Protein AF-A0A0Q2S574-F1 (afdb_monomer_lite)

pLDDT: mean 87.29, std 20.89, range [24.53, 98.81]

Secondary structure (DSSP, 8-state):
-HHHHHHHHHT--TTHHHHHHHHTTSSS--HHHHHHTTT-HHHHHHHHHHHHHHHHHTTHHHHHHHTHHHHHHHHHHHHHH-TTTTHHHHHHHHHH----SEEEEEEEEEEES--EEEEETTEEEEEEEEEEEETTEEEE-S-HHHHHHHHHHHHHHHHHHHHHHTTGGGGTTTHHHHHHTT--SHHHHHHHHHHHHHHHHHHHHHS-HHHHHHHHHHHHHTT-TTHHHHHHHIIIIITTTHHHHSPPTTHHHHTSSTTS--------------------

Radius of gyration: 23.08 Å; chains: 1; bounding box: 60×68×57 Å

Structure (mmCIF, N/CA/C/O backbone):
data_AF-A0A0Q2S574-F1
#
_entry.id   AF-A0A0Q2S574-F1
#
loop_
_atom_site.group_PDB
_atom_site.id
_atom_site.type_symbol
_atom_site.label_atom_id
_atom_site.label_alt_id
_atom_site.label_comp_id
_atom_site.label_asym_id
_atom_site.label_entity_id
_atom_site.label_seq_id
_atom_site.pdbx_PDB_ins_code
_atom_site.Cartn_x
_atom_site.Cartn_y
_atom_site.Cartn_z
_atom_site.occupancy
_atom_site.B_iso_or_equiv
_atom_site.auth_seq_id
_atom_site.auth_comp_id
_atom_site.auth_asym_id
_atom_site.auth_atom_id
_atom_site.pdbx_PDB_model_num
ATOM 1 N N . MET A 1 1 ? -5.980 -3.871 27.992 1.00 61.38 1 MET A N 1
ATOM 2 C CA . MET A 1 1 ? -4.560 -3.793 27.548 1.00 61.38 1 MET A CA 1
ATOM 3 C C . MET A 1 1 ? -3.924 -5.154 27.198 1.00 61.38 1 MET A C 1
ATOM 5 O O . MET A 1 1 ? -3.114 -5.202 26.278 1.00 61.38 1 MET A O 1
ATOM 9 N N . LEU A 1 2 ? -4.267 -6.261 27.880 1.00 87.06 2 LEU A N 1
ATOM 10 C CA . LEU A 1 2 ? -3.648 -7.583 27.651 1.00 87.06 2 LEU A CA 1
ATOM 11 C C . LEU A 1 2 ? -3.962 -8.198 26.268 1.00 87.06 2 LEU A C 1
ATOM 13 O O . LEU A 1 2 ? -3.056 -8.712 25.615 1.00 87.06 2 LEU A O 1
ATOM 17 N N . LEU A 1 3 ? -5.214 -8.102 25.795 1.00 92.75 3 LEU A N 1
ATOM 18 C CA . LEU A 1 3 ? -5.643 -8.678 24.509 1.00 92.75 3 LEU A CA 1
ATOM 19 C C . LEU A 1 3 ? -4.976 -8.015 23.298 1.00 92.75 3 LEU A C 1
ATOM 21 O O . LEU A 1 3 ? -4.459 -8.722 22.442 1.00 92.75 3 LEU A O 1
ATOM 25 N N . ALA A 1 4 ? -4.899 -6.681 23.259 1.00 91.50 4 ALA A N 1
ATOM 26 C CA . ALA A 1 4 ? -4.227 -5.961 22.174 1.00 91.50 4 ALA A CA 1
ATOM 27 C C . ALA A 1 4 ? -2.743 -6.355 22.057 1.00 91.50 4 ALA A C 1
ATOM 29 O O . ALA A 1 4 ? -2.265 -6.665 20.971 1.00 91.50 4 ALA A O 1
ATOM 30 N N . ARG A 1 5 ? -2.022 -6.453 23.188 1.00 93.94 5 ARG A N 1
ATOM 31 C CA . ARG A 1 5 ? -0.630 -6.941 23.197 1.00 93.94 5 ARG A CA 1
ATOM 32 C C . ARG A 1 5 ? -0.522 -8.390 22.720 1.00 93.94 5 ARG A C 1
ATOM 34 O O . ARG A 1 5 ? 0.430 -8.725 22.022 1.00 93.94 5 ARG A O 1
ATOM 41 N N . LYS A 1 6 ? -1.475 -9.248 23.093 1.00 95.19 6 LYS A N 1
ATOM 42 C CA . LYS A 1 6 ? -1.529 -10.644 22.638 1.00 95.19 6 LYS A CA 1
ATOM 43 C C . LYS A 1 6 ? -1.769 -10.732 21.127 1.00 95.19 6 LYS A C 1
ATOM 45 O O . LYS A 1 6 ? -1.075 -11.495 20.470 1.00 95.19 6 LYS A O 1
ATOM 50 N N . ALA A 1 7 ? -2.687 -9.934 20.585 1.00 94.81 7 ALA A N 1
ATOM 51 C CA . ALA A 1 7 ? -2.964 -9.861 19.152 1.00 94.81 7 ALA A CA 1
ATOM 52 C C . ALA A 1 7 ? -1.761 -9.342 18.354 1.00 94.81 7 ALA A C 1
ATOM 54 O O . ALA A 1 7 ? -1.366 -9.979 17.382 1.00 94.81 7 ALA A O 1
ATOM 55 N N . LEU A 1 8 ? -1.110 -8.271 18.822 1.00 93.75 8 LEU A N 1
ATOM 56 C CA . LEU A 1 8 ? 0.123 -7.751 18.219 1.00 93.75 8 LEU A CA 1
ATOM 57 C C . LEU A 1 8 ? 1.220 -8.821 18.161 1.00 93.75 8 LEU A C 1
ATOM 59 O O . LEU A 1 8 ? 1.800 -9.052 17.106 1.00 93.75 8 LEU A O 1
ATOM 63 N N . ARG A 1 9 ? 1.465 -9.525 19.276 1.00 94.12 9 ARG A N 1
ATOM 64 C CA . ARG A 1 9 ? 2.452 -10.620 19.336 1.00 94.12 9 ARG A CA 1
ATOM 65 C C . ARG A 1 9 ? 2.093 -11.807 18.449 1.00 94.12 9 ARG A C 1
ATOM 67 O O . ARG A 1 9 ? 2.993 -12.510 18.011 1.00 94.12 9 ARG A O 1
ATOM 74 N N . ALA A 1 10 ? 0.803 -12.047 18.226 1.00 93.75 10 ALA A N 1
ATOM 75 C CA . ALA A 1 10 ? 0.341 -13.111 17.347 1.00 93.75 10 ALA A CA 1
ATOM 76 C C . ALA A 1 10 ? 0.517 -12.769 15.861 1.00 93.75 10 ALA A C 1
ATOM 78 O O . ALA A 1 10 ? 0.501 -13.695 15.065 1.00 93.75 10 ALA A O 1
ATOM 79 N N . GLY A 1 11 ? 0.693 -11.487 15.511 1.00 92.31 11 GLY A N 1
ATOM 80 C CA . GLY A 1 11 ? 0.891 -11.015 14.138 1.00 92.31 11 GLY A CA 1
ATOM 81 C C . GLY A 1 11 ? -0.169 -10.027 13.639 1.00 92.31 11 GLY A C 1
ATOM 82 O O . GLY A 1 11 ? -0.115 -9.617 12.478 1.00 92.31 11 GLY A O 1
ATOM 83 N N . LEU A 1 12 ? -1.108 -9.584 14.486 1.00 93.81 12 LEU A N 1
ATOM 84 C CA . LEU A 1 12 ? -2.041 -8.497 14.159 1.00 93.81 12 LEU A CA 1
ATOM 85 C C . LEU A 1 12 ? -1.341 -7.128 14.257 1.00 93.81 12 LEU A C 1
ATOM 87 O O . LEU A 1 12 ? -1.604 -6.340 15.161 1.00 93.81 12 LEU A O 1
ATOM 91 N N . SER A 1 13 ? -0.404 -6.888 13.348 1.00 90.25 13 SER A N 1
ATOM 92 C CA . SER A 1 13 ? 0.453 -5.704 13.247 1.00 90.25 13 SER A CA 1
ATOM 93 C C . SER A 1 13 ? 0.445 -5.150 11.821 1.00 90.25 13 SER A C 1
ATOM 95 O O . SER A 1 13 ? -0.018 -5.835 10.906 1.00 90.25 13 SER A O 1
ATOM 97 N N . TYR A 1 14 ? 0.981 -3.940 11.636 1.00 89.44 14 TYR A N 1
ATOM 98 C CA . TYR A 1 14 ? 1.058 -3.266 10.335 1.00 89.44 14 TYR A CA 1
ATOM 99 C C . TYR A 1 14 ? -0.323 -3.176 9.656 1.00 89.44 14 TYR A C 1
ATOM 101 O O . TYR A 1 14 ? -1.316 -2.840 10.308 1.00 89.44 14 TYR A O 1
ATOM 109 N N . ASP A 1 15 ? -0.409 -3.552 8.380 1.00 90.19 15 ASP A N 1
ATOM 110 C CA . ASP A 1 15 ? -1.612 -3.547 7.546 1.00 90.19 15 ASP A CA 1
ATOM 111 C C . ASP A 1 15 ? -2.758 -4.413 8.098 1.00 90.19 15 ASP A C 1
ATOM 113 O O . ASP A 1 15 ? -3.928 -4.193 7.773 1.00 90.19 15 ASP A O 1
ATOM 117 N N . ALA A 1 16 ? -2.459 -5.377 8.973 1.00 93.69 16 ALA A N 1
ATOM 118 C CA . ALA A 1 16 ? -3.480 -6.213 9.588 1.00 93.69 16 ALA A CA 1
ATOM 119 C C . ALA A 1 16 ? -4.402 -5.430 10.538 1.00 93.69 16 ALA A C 1
ATOM 121 O O . ALA A 1 16 ? -5.549 -5.830 10.727 1.00 93.69 16 ALA A O 1
ATOM 122 N N . ILE A 1 17 ? -3.941 -4.311 11.110 1.00 93.50 17 ILE A N 1
ATOM 123 C CA . ILE A 1 17 ? -4.745 -3.463 12.004 1.00 93.50 17 ILE A CA 1
ATOM 124 C C . ILE A 1 17 ? -5.882 -2.758 11.243 1.00 93.50 17 ILE A C 1
ATOM 126 O O . ILE A 1 17 ? -7.044 -2.971 11.605 1.00 93.50 17 ILE A O 1
ATOM 130 N N . PRO A 1 18 ? -5.622 -1.956 10.187 1.00 93.81 18 PRO A N 1
ATOM 131 C CA . PRO A 1 18 ? -6.700 -1.327 9.429 1.00 93.81 18 PRO A CA 1
ATOM 132 C C . PRO A 1 18 ? -7.601 -2.358 8.734 1.00 93.81 18 PRO A C 1
ATOM 134 O O . PRO A 1 18 ? -8.818 -2.174 8.695 1.00 93.81 18 PRO A O 1
ATOM 137 N N . LYS A 1 19 ? -7.054 -3.492 8.270 1.00 94.00 19 LYS A N 1
ATOM 138 C CA . LYS A 1 19 ? -7.858 -4.594 7.710 1.00 94.00 19 LYS A CA 1
ATOM 139 C C . LYS A 1 19 ? -8.786 -5.218 8.752 1.00 94.00 19 LYS A C 1
ATOM 141 O O . LYS A 1 19 ? -9.952 -5.453 8.459 1.00 94.00 19 LYS A O 1
ATOM 146 N N . PHE A 1 20 ? -8.314 -5.423 9.979 1.00 95.38 20 PHE A N 1
ATOM 147 C CA . PHE A 1 20 ? -9.162 -5.885 11.077 1.00 95.38 20 PHE A CA 1
ATOM 148 C C . PHE A 1 20 ? -10.292 -4.900 11.383 1.00 95.38 20 PHE A C 1
ATOM 150 O O . PHE A 1 20 ? -11.435 -5.326 11.526 1.00 95.38 20 PHE A O 1
ATOM 157 N N . ALA A 1 21 ? -10.006 -3.594 11.405 1.00 94.00 21 ALA A N 1
ATOM 158 C CA . ALA A 1 21 ? -11.024 -2.566 11.622 1.00 94.00 21 ALA A CA 1
ATOM 159 C C . ALA A 1 21 ? -12.118 -2.583 10.540 1.00 94.00 21 ALA A C 1
ATOM 161 O O . ALA A 1 21 ? -13.301 -2.483 10.866 1.00 94.00 21 ALA A O 1
ATOM 162 N N . LEU A 1 22 ? -11.742 -2.771 9.268 1.00 93.12 22 LEU A N 1
ATOM 163 C CA . LEU A 1 22 ? -12.707 -2.932 8.177 1.00 93.12 22 LEU A CA 1
ATOM 164 C C . LEU A 1 22 ? -13.604 -4.157 8.374 1.00 93.12 22 LEU A C 1
ATOM 166 O O . LEU A 1 22 ? -14.745 -4.141 7.930 1.00 93.12 22 LEU A O 1
ATOM 170 N N . GLU A 1 23 ? -13.110 -5.204 9.030 1.00 93.25 23 GLU A N 1
ATOM 171 C CA . GLU A 1 23 ? -13.814 -6.478 9.169 1.00 93.25 23 GLU A CA 1
ATOM 172 C C . GLU A 1 23 ? -14.688 -6.596 10.431 1.00 93.25 23 GLU A C 1
ATOM 174 O O . GLU A 1 23 ? -15.434 -7.562 10.559 1.00 93.25 23 GLU A O 1
ATOM 179 N N . LEU A 1 24 ? -14.682 -5.597 11.324 1.00 92.62 24 LEU A N 1
ATOM 180 C CA . LEU A 1 24 ? -15.430 -5.627 12.594 1.00 92.62 24 LEU A CA 1
ATOM 181 C C . LEU A 1 24 ? -16.948 -5.829 12.441 1.00 92.62 24 LEU A C 1
ATOM 183 O O . LEU A 1 24 ? -17.581 -6.380 13.337 1.00 92.62 24 LEU A O 1
ATOM 187 N N . ASN A 1 25 ? -17.534 -5.389 11.324 1.00 83.31 25 ASN A N 1
ATOM 188 C CA . ASN A 1 25 ? -18.976 -5.493 11.063 1.00 83.31 25 ASN A CA 1
ATOM 189 C C . ASN A 1 25 ? -19.371 -6.748 10.266 1.00 83.31 25 ASN A C 1
ATOM 191 O O . ASN A 1 25 ? -20.515 -6.859 9.824 1.00 83.31 25 ASN A O 1
ATOM 195 N N . PHE A 1 26 ? -18.440 -7.671 10.033 1.00 80.94 26 PHE A N 1
ATOM 196 C CA . PHE A 1 26 ? -18.685 -8.871 9.239 1.00 80.94 26 PHE A CA 1
ATOM 197 C C . PHE A 1 26 ? -18.950 -10.093 10.118 1.00 80.94 26 PHE A C 1
ATOM 199 O O . PHE A 1 26 ? -18.563 -10.157 11.282 1.00 80.94 26 PHE A O 1
ATOM 206 N N . THR A 1 27 ? -19.611 -11.091 9.532 1.00 81.56 27 THR A N 1
ATOM 207 C CA . THR A 1 27 ? -19.907 -12.366 10.197 1.00 81.56 27 THR A CA 1
ATOM 208 C C . THR A 1 27 ? -18.689 -13.283 10.280 1.00 81.56 27 THR A C 1
ATOM 210 O O . THR A 1 27 ? -18.629 -14.133 11.165 1.00 81.56 27 THR A O 1
ATOM 213 N N . GLU A 1 28 ? -17.716 -13.118 9.376 1.00 89.88 28 GLU A N 1
ATOM 214 C CA . GLU A 1 28 ? -16.510 -13.943 9.307 1.00 89.88 28 GLU A CA 1
ATOM 215 C C . GLU A 1 28 ? -15.254 -13.126 8.991 1.00 89.88 28 GLU A C 1
ATOM 217 O O . GLU A 1 28 ? -15.272 -12.215 8.156 1.00 89.88 28 GLU A O 1
ATOM 222 N N . TRP A 1 29 ? -14.146 -13.519 9.625 1.00 94.62 29 TRP A N 1
ATOM 223 C CA . TRP A 1 29 ? -12.809 -12.999 9.345 1.00 94.62 29 TRP A CA 1
ATOM 224 C C . TRP A 1 29 ? -12.247 -13.576 8.051 1.00 94.62 29 TRP A C 1
ATOM 226 O O . TRP A 1 29 ? -12.351 -14.778 7.795 1.00 94.62 29 TRP A O 1
ATOM 236 N N . SER A 1 30 ? -11.563 -12.739 7.279 1.00 93.56 30 SER A N 1
ATOM 237 C CA . SER A 1 30 ? -10.824 -13.159 6.098 1.00 93.56 30 SER A CA 1
ATOM 238 C C . SER A 1 30 ? -9.736 -14.178 6.436 1.00 93.56 30 SER A C 1
ATOM 240 O O . SER A 1 30 ? -9.125 -14.157 7.511 1.00 93.56 30 SER A O 1
ATOM 242 N N . GLY A 1 31 ? -9.432 -15.052 5.470 1.00 93.19 31 GLY A N 1
ATOM 243 C CA . GLY A 1 31 ? -8.308 -15.987 5.570 1.00 93.19 31 GLY A CA 1
ATOM 244 C C . GLY A 1 31 ? -6.982 -15.279 5.867 1.00 93.19 31 GLY A C 1
ATOM 245 O O . GLY A 1 31 ? -6.163 -15.810 6.613 1.00 93.19 31 GLY A O 1
ATOM 246 N N . TYR A 1 32 ? -6.821 -14.046 5.372 1.00 91.88 32 TYR A N 1
ATOM 247 C CA . TYR A 1 32 ? -5.695 -13.174 5.692 1.00 91.88 32 TYR A CA 1
ATOM 248 C C . TYR A 1 32 ? -5.597 -12.905 7.203 1.00 91.88 32 TYR A C 1
ATOM 250 O O . TYR A 1 32 ? -4.593 -13.269 7.813 1.00 91.88 32 TYR A O 1
ATOM 258 N N . LEU A 1 33 ? -6.638 -12.348 7.838 1.00 95.38 33 LEU A N 1
ATOM 259 C CA . LEU A 1 33 ? -6.610 -12.048 9.278 1.00 95.38 33 LEU A CA 1
ATOM 260 C C . LEU A 1 33 ? -6.460 -13.310 10.129 1.00 95.38 33 LEU A C 1
ATOM 262 O O . LEU A 1 33 ? -5.721 -13.305 11.112 1.00 95.38 33 LEU A O 1
ATOM 266 N N . ILE A 1 34 ? -7.108 -14.408 9.731 1.00 96.31 34 ILE A N 1
ATOM 267 C CA . ILE A 1 34 ? -6.962 -15.713 10.387 1.00 96.31 34 ILE A CA 1
ATOM 268 C C . ILE A 1 34 ? -5.502 -16.179 10.323 1.00 96.31 34 ILE A C 1
ATOM 270 O O . ILE A 1 34 ? -4.949 -16.613 11.335 1.00 96.31 34 ILE A O 1
ATOM 274 N N . GLY A 1 35 ? -4.866 -16.063 9.155 1.00 94.38 35 GLY A N 1
ATOM 275 C CA . GLY A 1 35 ? -3.458 -16.394 8.951 1.00 94.38 35 GLY A CA 1
ATOM 276 C C . GLY A 1 35 ? -2.523 -15.527 9.794 1.00 94.38 35 GLY A C 1
ATOM 277 O O . GLY A 1 35 ? -1.609 -16.062 10.421 1.00 94.38 35 GLY A O 1
ATOM 278 N N . ARG A 1 36 ? -2.802 -14.219 9.900 1.00 93.62 36 ARG A N 1
ATOM 279 C CA . ARG A 1 36 ? -2.033 -13.265 10.723 1.00 93.62 36 ARG A CA 1
ATOM 280 C C . ARG A 1 36 ? -2.017 -13.596 12.208 1.00 93.62 36 ARG A C 1
ATOM 282 O O . ARG A 1 36 ? -1.123 -13.126 12.889 1.00 93.62 36 ARG A O 1
ATOM 289 N N . VAL A 1 37 ? -2.976 -14.370 12.714 1.00 95.44 37 VAL A N 1
ATOM 290 C CA . VAL A 1 37 ? -2.995 -14.843 14.110 1.00 95.44 37 VAL A CA 1
ATOM 291 C C . VAL A 1 37 ? -2.819 -16.359 14.216 1.00 95.44 37 VAL A C 1
ATOM 293 O O . VAL A 1 37 ? -3.260 -16.971 15.192 1.00 95.44 37 VAL A O 1
ATOM 296 N N . HIS A 1 38 ? -2.210 -16.985 13.204 1.00 95.19 38 HIS A N 1
ATOM 297 C CA . HIS A 1 38 ? -1.923 -18.422 13.157 1.00 95.19 38 HIS A CA 1
ATOM 298 C C . HIS A 1 38 ? -3.158 -19.306 13.418 1.00 95.19 38 HIS A C 1
ATOM 300 O O . HIS A 1 38 ? -3.103 -20.286 14.158 1.00 95.19 38 HIS A O 1
ATOM 306 N N . GLY A 1 39 ? -4.305 -18.935 12.844 1.00 96.06 39 GLY A N 1
ATOM 307 C CA . GLY A 1 39 ? -5.558 -19.682 12.976 1.00 96.06 39 GLY A CA 1
ATOM 308 C C . GLY A 1 39 ? -6.379 -19.352 14.227 1.00 96.06 39 GLY A C 1
ATOM 309 O O . GLY A 1 39 ? -7.489 -19.863 14.377 1.00 96.06 39 GLY A O 1
ATOM 310 N N . ASN A 1 40 ? -5.890 -18.486 15.120 1.00 96.00 40 ASN A N 1
ATOM 311 C CA . ASN A 1 40 ? -6.551 -18.171 16.387 1.00 96.00 40 ASN A CA 1
ATOM 312 C C . ASN A 1 40 ? -7.754 -17.219 16.225 1.00 96.00 40 ASN A C 1
ATOM 314 O O . ASN A 1 40 ? -7.743 -16.080 16.691 1.00 96.00 40 ASN A O 1
ATOM 318 N N . LYS A 1 41 ? -8.837 -17.703 15.605 1.00 96.00 41 LYS A N 1
ATOM 319 C CA . LYS A 1 41 ? -10.096 -16.951 15.431 1.00 96.00 41 LYS A CA 1
ATOM 320 C C . LYS A 1 41 ? -10.672 -16.440 16.753 1.00 96.00 41 LYS A C 1
ATOM 322 O O . LYS A 1 41 ? -11.236 -15.351 16.801 1.00 96.00 41 LYS A O 1
ATOM 327 N N . LYS A 1 42 ? -10.503 -17.211 17.834 1.00 96.31 42 LYS A N 1
ATOM 328 C CA . LYS A 1 42 ? -10.958 -16.830 19.176 1.00 96.31 42 LYS A CA 1
ATOM 329 C C . LYS A 1 42 ? -10.320 -15.513 19.627 1.00 96.31 42 LYS A C 1
ATOM 331 O O . LYS A 1 42 ? -11.029 -14.667 20.153 1.00 96.31 42 LYS A O 1
ATOM 336 N N . LEU A 1 43 ? -9.030 -15.308 19.356 1.00 96.31 43 LEU A N 1
ATOM 337 C CA . LEU A 1 43 ? -8.339 -14.058 19.678 1.00 96.31 43 LEU A CA 1
ATOM 338 C C . LEU A 1 43 ? -8.921 -12.852 18.926 1.00 96.31 43 LEU A C 1
ATOM 340 O O . LEU A 1 43 ? -9.074 -11.796 19.531 1.00 96.31 43 LEU A O 1
ATOM 344 N N . LEU A 1 44 ? -9.265 -13.007 17.643 1.00 96.56 44 LEU A N 1
ATOM 345 C CA . LEU A 1 44 ? -9.901 -11.939 16.858 1.00 96.56 44 LEU A CA 1
ATOM 346 C C . LEU A 1 44 ? -11.289 -11.594 17.413 1.00 96.56 44 LEU A C 1
ATOM 348 O O . LEU A 1 44 ? -11.590 -10.421 17.610 1.00 96.56 44 LEU A O 1
ATOM 352 N N . ASN A 1 45 ? -12.096 -12.609 17.741 1.00 96.06 45 ASN A N 1
ATOM 353 C CA . ASN A 1 45 ? -13.421 -12.420 18.340 1.00 96.06 45 ASN A CA 1
ATOM 354 C C . ASN A 1 45 ? -13.339 -11.725 19.707 1.00 96.06 45 ASN A C 1
ATOM 356 O O . ASN A 1 45 ? -14.055 -10.759 19.954 1.00 96.06 45 ASN A O 1
ATOM 360 N N . GLU A 1 46 ? -12.453 -12.195 20.590 1.00 96.19 46 GLU A N 1
ATOM 361 C CA . GLU A 1 46 ? -12.232 -11.594 21.912 1.00 96.19 46 GLU A CA 1
ATOM 362 C C . GLU A 1 46 ? -11.753 -10.144 21.801 1.00 96.19 46 GLU A C 1
ATOM 364 O O . GLU A 1 46 ? -12.208 -9.286 22.555 1.00 96.19 46 GLU A O 1
ATOM 369 N N . LEU A 1 47 ? -10.862 -9.852 20.849 1.00 96.44 47 LEU A N 1
ATOM 370 C CA . LEU A 1 47 ? -10.397 -8.492 20.605 1.00 96.44 47 LEU A CA 1
ATOM 371 C C . LEU A 1 47 ? -11.518 -7.591 20.069 1.00 96.44 47 LEU A C 1
ATOM 373 O O . LEU A 1 47 ? -11.644 -6.463 20.536 1.00 96.44 47 LEU A O 1
ATOM 377 N N . ALA A 1 48 ? -12.332 -8.075 19.128 1.00 95.88 48 ALA A N 1
ATOM 378 C CA . ALA A 1 48 ? -13.450 -7.318 18.566 1.00 95.88 48 ALA A CA 1
ATOM 379 C C . ALA A 1 48 ? -14.492 -6.967 19.639 1.00 95.88 48 ALA A C 1
ATOM 381 O O . ALA A 1 48 ? -14.910 -5.812 19.730 1.00 95.88 48 ALA A O 1
ATOM 382 N N . MET A 1 49 ? -14.849 -7.929 20.499 1.00 95.31 49 MET A N 1
ATOM 383 C CA . MET A 1 49 ? -15.726 -7.678 21.648 1.00 95.31 49 MET A CA 1
ATOM 384 C C . MET A 1 49 ? -15.103 -6.661 22.607 1.00 95.31 49 MET A C 1
ATOM 386 O O . MET A 1 49 ? -15.743 -5.673 22.934 1.00 95.31 49 MET A O 1
ATOM 390 N N . ALA A 1 50 ? -13.825 -6.820 22.964 1.00 95.69 50 ALA A N 1
ATOM 391 C CA . ALA A 1 50 ? -13.154 -5.882 23.862 1.00 95.69 50 ALA A CA 1
ATOM 392 C C . ALA A 1 50 ? -13.065 -4.450 23.298 1.00 95.69 50 ALA A C 1
ATOM 394 O O . ALA A 1 50 ? -13.112 -3.490 24.063 1.00 95.69 50 ALA A O 1
ATOM 395 N N . ILE A 1 51 ? -12.923 -4.285 21.978 1.00 94.38 51 ILE A N 1
ATOM 396 C CA . ILE A 1 51 ? -12.949 -2.967 21.321 1.00 94.38 51 ILE A CA 1
ATOM 397 C C . ILE A 1 51 ? -14.355 -2.370 21.358 1.00 94.38 51 ILE A C 1
ATOM 399 O O . ILE A 1 51 ? -14.494 -1.178 21.622 1.00 94.38 51 ILE A O 1
ATOM 403 N N . LYS A 1 52 ? -15.389 -3.187 21.125 1.00 94.38 52 LYS A N 1
ATOM 404 C CA . LYS A 1 52 ? -16.786 -2.761 21.244 1.00 94.38 52 LYS A CA 1
ATOM 405 C C . LYS A 1 52 ? -17.103 -2.303 22.669 1.00 94.38 52 LYS A C 1
ATOM 407 O O . LYS A 1 52 ? -17.615 -1.200 22.831 1.00 94.38 52 LYS A O 1
ATOM 412 N N . ASP A 1 53 ? -16.753 -3.109 23.668 1.00 95.75 53 ASP A N 1
ATOM 413 C CA . ASP A 1 53 ? -16.977 -2.797 25.083 1.00 95.75 53 ASP A CA 1
ATOM 414 C C . ASP A 1 53 ? -16.223 -1.519 25.467 1.00 95.75 53 ASP A C 1
ATOM 416 O O . ASP A 1 53 ? -16.808 -0.590 26.011 1.00 95.75 53 ASP A O 1
ATOM 420 N N . PHE A 1 54 ? -14.953 -1.393 25.061 1.00 95.62 54 PHE A N 1
ATOM 421 C CA . PHE A 1 54 ? -14.183 -0.165 25.263 1.00 95.62 54 PHE A CA 1
ATOM 422 C C . PHE A 1 54 ? -14.858 1.060 24.635 1.00 95.62 54 PHE A C 1
ATOM 424 O O . PHE A 1 54 ? -14.920 2.113 25.270 1.00 95.62 54 PHE A O 1
ATOM 431 N N . ALA A 1 55 ? -15.360 0.950 23.402 1.00 95.62 55 ALA A N 1
ATOM 432 C CA . ALA A 1 55 ? -16.025 2.060 22.726 1.00 95.62 55 ALA A CA 1
ATOM 433 C C . ALA A 1 55 ? -17.306 2.498 23.457 1.00 95.62 55 ALA A C 1
ATOM 435 O O . ALA A 1 55 ? -17.588 3.695 23.518 1.00 95.62 55 ALA A O 1
ATOM 436 N N . GLN A 1 56 ? -18.045 1.548 24.035 1.00 96.38 56 GLN A N 1
ATOM 437 C CA . GLN A 1 56 ? -19.245 1.811 24.831 1.00 96.38 56 GLN A CA 1
ATOM 438 C C . GLN A 1 56 ? -18.897 2.418 26.196 1.00 96.38 56 GLN A C 1
ATOM 440 O O . GLN A 1 56 ? -19.378 3.503 26.518 1.00 96.38 56 GLN A O 1
ATOM 445 N N . ASP A 1 57 ? -18.010 1.775 26.954 1.00 97.88 57 ASP A N 1
ATOM 446 C CA . ASP A 1 57 ? -17.640 2.171 28.318 1.00 97.88 57 ASP A CA 1
ATOM 447 C C . ASP A 1 57 ? -16.951 3.541 28.369 1.00 97.88 57 ASP A C 1
ATOM 449 O O . ASP A 1 57 ? -17.129 4.304 29.317 1.00 97.88 57 ASP A O 1
ATOM 453 N N . SER A 1 58 ? -16.160 3.870 27.344 1.00 97.38 58 SER A N 1
ATOM 454 C CA . SER A 1 58 ? -15.468 5.163 27.246 1.00 97.38 58 SER A CA 1
ATOM 455 C C . SER A 1 58 ? -16.301 6.267 26.593 1.00 97.38 58 SER A C 1
ATOM 457 O O . SER A 1 58 ? -15.836 7.404 26.514 1.00 97.38 58 SER A O 1
ATOM 459 N N . ASN A 1 59 ? -17.507 5.949 26.107 1.00 96.88 59 ASN A N 1
ATOM 460 C CA . ASN A 1 59 ? -18.296 6.823 25.244 1.00 96.88 59 ASN A CA 1
ATOM 461 C C . ASN A 1 59 ? -17.460 7.383 24.069 1.00 96.88 59 ASN A C 1
ATOM 463 O O . ASN A 1 59 ? -17.405 8.591 23.810 1.00 96.88 59 ASN A O 1
ATOM 467 N N . PHE A 1 60 ? -16.762 6.482 23.368 1.00 96.50 60 PHE A N 1
ATOM 468 C CA . PHE A 1 60 ? -15.795 6.848 22.333 1.00 96.50 60 PHE A CA 1
ATOM 469 C C . PHE A 1 60 ? -16.432 7.632 21.180 1.00 96.50 60 PHE A C 1
ATOM 471 O O . PHE A 1 60 ? -15.770 8.481 20.592 1.00 96.50 60 PHE A O 1
ATOM 478 N N . SER A 1 61 ? -17.714 7.404 20.880 1.00 96.12 61 SER A N 1
ATOM 479 C CA . SER A 1 61 ? -18.451 8.186 19.880 1.00 96.12 61 SER A CA 1
ATOM 480 C C . SER A 1 61 ? -18.478 9.674 20.227 1.00 96.12 61 SER A C 1
ATOM 482 O O . SER A 1 61 ? -18.115 10.490 19.388 1.00 96.12 61 SER A O 1
ATOM 484 N N . THR A 1 62 ? -18.791 10.038 21.475 1.00 97.81 62 THR A N 1
ATOM 485 C CA . THR A 1 62 ? -18.739 11.442 21.911 1.00 97.81 62 THR A CA 1
ATOM 486 C C . THR A 1 62 ? -17.316 11.991 21.888 1.00 97.81 62 THR A C 1
ATOM 488 O O . THR A 1 62 ? -17.114 13.136 21.490 1.00 97.81 62 THR A O 1
ATOM 491 N N . PHE A 1 63 ? -16.309 11.198 22.274 1.00 97.12 63 PHE A N 1
ATOM 492 C CA . PHE A 1 63 ? -14.912 11.609 22.100 1.00 97.12 63 PHE A CA 1
ATOM 493 C C . PHE A 1 63 ? -14.616 11.921 20.625 1.00 97.12 63 PHE A C 1
ATOM 495 O O . PHE A 1 63 ? -14.106 12.997 20.330 1.00 97.12 63 PHE A O 1
ATOM 502 N N . TYR A 1 64 ? -14.973 11.029 19.703 1.00 95.62 64 TYR A N 1
ATOM 503 C CA . TYR A 1 64 ? -14.740 11.199 18.271 1.00 95.62 64 TYR A CA 1
ATOM 504 C C . TYR A 1 64 ? -15.451 12.443 17.714 1.00 95.62 64 TYR A C 1
ATOM 506 O O . TYR A 1 64 ? -14.823 13.273 17.060 1.00 95.62 64 TYR A O 1
ATOM 514 N N . GLU A 1 65 ? -16.731 12.622 18.036 1.00 96.94 65 GLU A N 1
ATOM 515 C CA . GLU A 1 65 ? -17.534 13.778 17.616 1.00 96.94 65 GLU A CA 1
ATOM 516 C C . GLU A 1 65 ? -16.959 15.098 18.152 1.00 96.94 65 GLU A C 1
ATOM 518 O O . GLU A 1 65 ? -16.793 16.057 17.398 1.00 96.94 65 GLU A O 1
ATOM 523 N N . ASN A 1 66 ? -16.534 15.137 19.419 1.00 98.06 66 ASN A N 1
ATOM 524 C CA . ASN A 1 66 ? -15.930 16.331 20.023 1.00 98.06 66 ASN A CA 1
ATOM 525 C C . ASN A 1 66 ? -14.580 16.730 19.396 1.00 98.06 66 ASN A C 1
ATOM 527 O O . ASN A 1 66 ? -14.122 17.854 19.601 1.00 98.06 66 ASN A O 1
ATOM 531 N N . HIS A 1 67 ? -13.941 15.842 18.628 1.00 96.56 67 HIS A N 1
ATOM 532 C CA . HIS A 1 67 ? -12.683 16.111 17.924 1.00 96.56 67 HIS A CA 1
ATOM 533 C C . HIS A 1 67 ? -12.874 16.326 16.412 1.00 96.56 67 HIS A C 1
ATOM 535 O O . HIS A 1 67 ? -11.891 16.411 15.674 1.00 96.56 67 HIS A O 1
ATOM 541 N N . GLU A 1 68 ? -14.111 16.496 15.931 1.00 96.81 68 GLU A N 1
ATOM 542 C CA . GLU A 1 68 ? -14.408 16.725 14.510 1.00 96.81 68 GLU A CA 1
ATOM 543 C C . GLU A 1 68 ? -13.599 17.889 13.913 1.00 96.81 68 GLU A C 1
ATOM 545 O O . GLU A 1 68 ? -13.061 17.780 12.807 1.00 96.81 68 GLU A O 1
ATOM 550 N N . ALA A 1 69 ? -13.451 18.990 14.657 1.00 97.12 69 ALA A N 1
ATOM 551 C CA . ALA A 1 69 ? -12.670 20.147 14.224 1.00 97.12 69 ALA A CA 1
ATOM 552 C C . ALA A 1 69 ? -11.207 19.782 13.924 1.00 97.12 69 ALA A C 1
ATOM 554 O O . ALA A 1 69 ? -10.652 20.233 12.919 1.00 97.12 69 ALA A O 1
ATOM 555 N N . PHE A 1 70 ? -10.599 18.921 14.747 1.00 95.25 70 PHE A N 1
ATOM 556 C CA . PHE A 1 70 ? -9.249 18.419 14.507 1.00 95.25 70 PHE A CA 1
ATOM 557 C C . PHE A 1 70 ? -9.198 17.622 13.197 1.00 95.25 70 PHE A C 1
ATOM 559 O O . PHE A 1 70 ? -8.383 17.941 12.331 1.00 95.25 70 PHE A O 1
ATOM 566 N N . TYR A 1 71 ? -10.104 16.660 12.988 1.00 95.31 71 TYR A N 1
ATOM 567 C CA . TYR A 1 71 ? -10.126 15.847 11.763 1.00 95.31 71 TYR A CA 1
ATOM 568 C C . TYR A 1 71 ? -10.361 16.685 10.499 1.00 95.31 71 TYR A C 1
ATOM 570 O O . TYR A 1 71 ? -9.688 16.484 9.488 1.00 95.31 71 TYR A O 1
ATOM 578 N N . ARG A 1 72 ? -11.258 17.678 10.554 1.00 96.25 72 ARG A N 1
ATOM 579 C CA . ARG A 1 72 ? -11.502 18.604 9.434 1.00 96.25 72 ARG A CA 1
ATOM 580 C C . ARG A 1 72 ? -10.259 19.415 9.076 1.00 96.25 72 ARG A C 1
ATOM 582 O O . ARG A 1 72 ? -9.991 19.619 7.891 1.00 96.25 72 ARG A O 1
ATOM 589 N N . VAL A 1 73 ? -9.485 19.852 10.072 1.00 95.31 73 VAL A N 1
ATOM 590 C CA . VAL A 1 73 ? -8.200 20.526 9.837 1.00 95.31 73 VAL A CA 1
ATOM 591 C C . VAL A 1 73 ? -7.214 19.587 9.145 1.00 95.31 73 VAL A C 1
ATOM 593 O O . VAL A 1 73 ? -6.613 20.006 8.158 1.00 95.31 73 VAL A O 1
ATOM 596 N N . GLN A 1 74 ? -7.098 18.331 9.594 1.00 95.31 74 GLN A N 1
ATOM 597 C CA . GLN A 1 74 ? -6.217 17.337 8.965 1.00 95.31 74 GLN A CA 1
ATOM 598 C C . GLN A 1 74 ? -6.573 17.110 7.490 1.00 95.31 74 GLN A C 1
ATOM 600 O O . GLN A 1 74 ? -5.705 17.217 6.629 1.00 95.31 74 GLN A O 1
ATOM 605 N N . ILE A 1 75 ? -7.857 16.889 7.183 1.00 96.06 75 ILE A N 1
ATOM 606 C CA . ILE A 1 75 ? -8.336 16.698 5.803 1.00 96.06 75 ILE A CA 1
ATOM 607 C C . ILE A 1 75 ? -8.015 17.921 4.942 1.00 96.06 75 ILE A C 1
ATOM 609 O O . ILE A 1 75 ? -7.504 17.787 3.834 1.00 96.06 75 ILE A O 1
ATOM 613 N N . ARG A 1 76 ? -8.286 19.129 5.447 1.00 96.25 76 ARG A N 1
ATOM 614 C CA . ARG A 1 76 ? -8.029 20.367 4.702 1.00 96.25 76 ARG A CA 1
ATOM 615 C C . ARG A 1 76 ? -6.543 20.553 4.389 1.00 96.25 76 ARG A C 1
ATOM 617 O O . ARG A 1 76 ? -6.218 20.972 3.284 1.00 96.25 76 ARG A O 1
ATOM 624 N N . LEU A 1 77 ? -5.660 20.295 5.355 1.00 94.50 77 LEU A N 1
ATOM 625 C CA . LEU A 1 77 ? -4.213 20.426 5.158 1.00 94.50 77 LEU A CA 1
ATOM 626 C C . LEU A 1 77 ? -3.700 19.379 4.169 1.00 94.50 77 LEU A C 1
ATOM 628 O O . LEU A 1 77 ? -3.026 19.742 3.210 1.00 94.50 77 LEU A O 1
ATOM 632 N N . PHE A 1 78 ? -4.134 18.127 4.322 1.00 95.50 78 PHE A N 1
ATOM 633 C CA . PHE A 1 78 ? -3.808 17.057 3.386 1.00 95.50 78 PHE A CA 1
ATOM 634 C C . PHE A 1 78 ? -4.203 17.401 1.943 1.00 95.50 78 PHE A C 1
ATOM 636 O O . PHE A 1 78 ? -3.380 17.281 1.039 1.00 95.50 78 PHE A O 1
ATOM 643 N N . LEU A 1 79 ? -5.431 17.884 1.724 1.00 95.94 79 LEU A N 1
ATOM 644 C CA . LEU A 1 79 ? -5.909 18.273 0.391 1.00 95.94 79 LEU A CA 1
ATOM 645 C C . LEU A 1 79 ? -5.199 19.512 -0.162 1.00 95.94 79 LEU A C 1
ATOM 647 O O . LEU A 1 79 ? -5.054 19.642 -1.372 1.00 95.94 79 LEU A O 1
ATOM 651 N N . LYS A 1 80 ? -4.750 20.427 0.705 1.00 94.81 80 LYS A N 1
ATOM 652 C CA . LYS A 1 80 ? -3.941 21.578 0.287 1.00 94.81 80 LYS A CA 1
ATOM 653 C C . LYS A 1 80 ? -2.564 21.137 -0.218 1.00 94.81 80 LYS A C 1
ATOM 655 O O . LYS A 1 80 ? -2.059 21.723 -1.169 1.00 94.81 80 LYS A O 1
ATOM 660 N N . GLU A 1 81 ? -1.959 20.149 0.431 1.00 93.19 81 GLU A N 1
ATOM 661 C CA . GLU A 1 81 ? -0.652 19.597 0.054 1.00 93.19 81 GLU A CA 1
ATOM 662 C C . GLU A 1 81 ? -0.735 18.647 -1.142 1.00 93.19 81 GLU A C 1
ATOM 664 O O .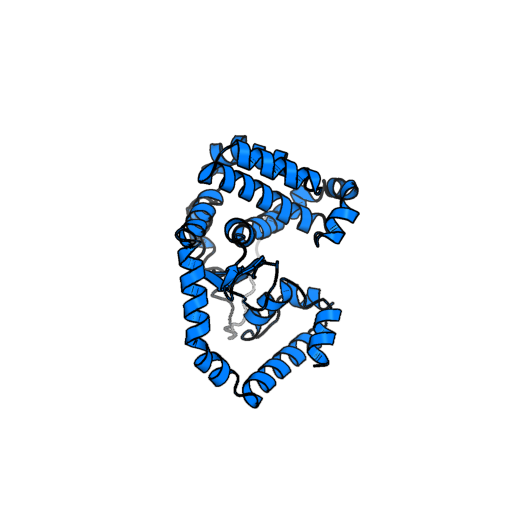 GLU A 1 81 ? 0.216 18.548 -1.911 1.00 93.19 81 GLU A O 1
ATOM 669 N N . ASN A 1 82 ? -1.878 17.981 -1.319 1.00 93.94 82 ASN A N 1
ATOM 670 C CA . ASN A 1 82 ? -2.104 16.974 -2.351 1.00 93.94 82 ASN A CA 1
ATOM 671 C C . ASN A 1 82 ? -3.355 17.326 -3.181 1.00 93.94 82 ASN A C 1
ATOM 673 O O . ASN A 1 82 ? -4.345 16.588 -3.139 1.00 93.94 82 ASN A O 1
ATOM 677 N N . PRO A 1 83 ? -3.347 18.449 -3.928 1.00 94.62 83 PRO A N 1
ATOM 678 C CA . PRO A 1 83 ? -4.528 18.929 -4.652 1.00 94.62 83 PRO A CA 1
ATOM 679 C C . PRO A 1 83 ? -5.043 17.925 -5.694 1.00 94.62 83 PRO A C 1
ATOM 681 O O . PRO A 1 83 ? -6.247 17.851 -5.933 1.00 94.62 83 PRO A O 1
ATOM 684 N N . ASP A 1 84 ? -4.148 17.106 -6.250 1.00 93.75 84 ASP A N 1
ATOM 685 C CA . ASP A 1 84 ? -4.446 16.140 -7.310 1.00 93.75 84 ASP A CA 1
ATOM 686 C C . ASP A 1 84 ? -4.618 14.699 -6.807 1.00 93.75 84 ASP A C 1
ATOM 688 O O . ASP A 1 84 ? -4.685 13.769 -7.610 1.00 93.75 84 ASP A O 1
ATOM 692 N N . VAL A 1 85 ? -4.724 14.476 -5.490 1.00 95.19 85 VAL A N 1
ATOM 693 C CA . VAL A 1 85 ? -4.812 13.118 -4.914 1.00 95.19 85 VAL A CA 1
ATOM 694 C C . VAL A 1 85 ? -5.953 12.284 -5.513 1.00 95.19 85 VAL A C 1
ATOM 696 O O . VAL A 1 85 ? -5.825 11.074 -5.696 1.00 95.19 85 VAL A O 1
ATOM 699 N N . PHE A 1 86 ? -7.062 12.926 -5.888 1.00 95.62 86 PHE A N 1
ATOM 700 C CA . PHE A 1 86 ? -8.216 12.252 -6.486 1.00 95.62 86 PHE A CA 1
ATOM 701 C C . PHE A 1 86 ? -8.023 11.865 -7.960 1.00 95.62 86 PHE A C 1
ATOM 703 O O . PHE A 1 86 ? -8.820 11.085 -8.481 1.00 95.62 86 PHE A O 1
ATOM 710 N N . ASN A 1 87 ? -6.962 12.337 -8.620 1.00 97.12 87 ASN A N 1
ATOM 711 C CA . ASN A 1 87 ? -6.608 11.920 -9.978 1.00 97.12 87 ASN A CA 1
ATOM 712 C C . ASN A 1 87 ? -5.866 10.573 -9.995 1.00 97.12 87 ASN A C 1
ATOM 714 O O . ASN A 1 87 ? -5.908 9.878 -11.009 1.00 97.12 87 ASN A O 1
ATOM 718 N N . ILE A 1 88 ? -5.235 10.177 -8.881 1.00 97.50 88 ILE A N 1
ATOM 719 C CA . ILE A 1 88 ? -4.461 8.928 -8.770 1.00 97.50 88 ILE A CA 1
ATOM 720 C C . ILE A 1 88 ? -5.320 7.696 -9.101 1.00 97.50 88 ILE A C 1
ATOM 722 O O . ILE A 1 88 ? -4.929 6.949 -9.997 1.00 97.50 88 ILE A O 1
ATOM 726 N N . PRO A 1 89 ? -6.521 7.507 -8.508 1.00 97.50 89 PRO A N 1
ATOM 727 C CA . PRO A 1 89 ? -7.424 6.434 -8.914 1.00 97.50 89 PRO A CA 1
ATOM 728 C C . PRO A 1 89 ? -7.680 6.367 -10.419 1.00 97.50 89 PRO A C 1
ATOM 730 O O . PRO A 1 89 ? -7.622 5.299 -11.017 1.00 97.50 89 PRO A O 1
ATOM 733 N N . HIS A 1 90 ? -7.932 7.513 -11.058 1.00 96.94 90 HIS A N 1
ATOM 734 C CA . HIS A 1 90 ? -8.199 7.546 -12.492 1.00 96.94 90 HIS A CA 1
ATOM 735 C C . HIS A 1 90 ? -6.969 7.144 -13.312 1.00 96.94 90 HIS A C 1
ATOM 737 O O . HIS A 1 90 ? -7.095 6.422 -14.303 1.00 96.94 90 HIS A O 1
ATOM 743 N N . PHE A 1 91 ? -5.785 7.597 -12.897 1.00 97.62 91 PHE A N 1
ATOM 744 C CA . PHE A 1 91 ? -4.524 7.211 -13.515 1.00 97.62 91 PHE A CA 1
ATOM 745 C C . PHE A 1 91 ? -4.300 5.697 -13.417 1.00 97.62 91 PHE A C 1
ATOM 747 O O . PHE A 1 91 ? -4.006 5.058 -14.425 1.00 97.62 91 PHE A O 1
ATOM 754 N N . GLU A 1 92 ? -4.506 5.110 -12.238 1.00 97.19 92 GLU A N 1
ATOM 755 C CA . GLU A 1 92 ? -4.358 3.670 -12.018 1.00 97.19 92 GLU A CA 1
ATOM 756 C C . GLU A 1 92 ? -5.381 2.851 -12.807 1.00 97.19 92 GLU A C 1
ATOM 758 O O . GLU A 1 92 ? -5.004 1.919 -13.513 1.00 97.19 92 GLU A O 1
ATOM 763 N N . GLU A 1 93 ? -6.661 3.230 -12.793 1.00 95.94 93 GLU A N 1
ATOM 764 C CA . GLU A 1 93 ? -7.691 2.580 -13.615 1.00 95.94 93 GLU A CA 1
ATOM 765 C C . GLU A 1 93 ? -7.353 2.669 -15.113 1.00 95.94 93 GLU A C 1
ATOM 767 O O . GLU A 1 93 ? -7.562 1.725 -15.883 1.00 95.94 93 GLU A O 1
ATOM 772 N N . LYS A 1 94 ? -6.787 3.797 -15.558 1.00 94.75 94 LYS A N 1
ATOM 773 C CA . LYS A 1 94 ? -6.305 3.965 -16.932 1.00 94.75 94 LYS A CA 1
ATOM 774 C C . LYS A 1 94 ? -5.036 3.162 -17.205 1.00 94.75 94 LYS A C 1
ATOM 776 O O . LYS A 1 94 ? -4.830 2.803 -18.356 1.00 94.75 94 LYS A O 1
ATOM 781 N N . PHE A 1 95 ? -4.201 2.867 -16.223 1.00 95.88 95 PHE A N 1
ATOM 782 C CA . PHE A 1 95 ? -3.052 1.995 -16.419 1.00 95.88 95 PHE A CA 1
ATOM 783 C C . PHE A 1 95 ? -3.509 0.537 -16.448 1.00 95.88 95 PHE A C 1
ATOM 785 O O . PHE A 1 95 ? -3.489 -0.081 -17.508 1.00 95.88 95 PHE A O 1
ATOM 792 N N . PHE A 1 96 ? -4.053 0.031 -15.341 1.00 94.56 96 PHE A N 1
ATOM 793 C CA . PHE A 1 96 ? -4.404 -1.378 -15.147 1.00 94.56 96 PHE A CA 1
ATOM 794 C C . PHE A 1 96 ? -5.628 -1.830 -15.954 1.00 94.56 96 PHE A C 1
ATOM 796 O O . PHE A 1 96 ? -5.736 -2.997 -16.315 1.00 94.56 96 PHE A O 1
ATOM 803 N N . GLY A 1 97 ? -6.543 -0.910 -16.280 1.00 91.94 97 GLY A N 1
ATOM 804 C CA . GLY A 1 97 ? -7.750 -1.172 -17.080 1.00 91.94 97 GLY A CA 1
ATOM 805 C C . GLY A 1 97 ? -8.855 -1.945 -16.380 1.00 91.94 97 GLY A C 1
ATOM 806 O O . GLY A 1 97 ? -9.821 -2.352 -17.024 1.00 91.94 97 GLY A O 1
ATOM 807 N N . GLU A 1 98 ? -8.750 -2.076 -15.066 1.00 89.94 98 GLU A N 1
ATOM 808 C CA . GLU A 1 98 ? -9.851 -2.439 -14.185 1.00 89.94 98 GLU A CA 1
ATOM 809 C C . GLU A 1 98 ? -10.390 -1.167 -13.506 1.00 89.94 98 GLU A C 1
ATOM 811 O O . GLU A 1 98 ? -9.722 -0.132 -13.484 1.00 89.94 98 GLU A O 1
ATOM 816 N N . LYS A 1 99 ? -11.617 -1.220 -12.980 1.00 92.75 99 LYS A N 1
ATOM 817 C CA . LYS A 1 99 ? -12.251 -0.094 -12.280 1.00 92.75 99 LYS A CA 1
ATOM 818 C C . LYS A 1 99 ? -12.769 -0.520 -10.925 1.00 92.75 99 LYS A C 1
ATOM 820 O O . LYS A 1 99 ? -13.344 -1.602 -10.804 1.00 92.75 99 LYS A O 1
ATOM 825 N N . TRP A 1 100 ? -12.680 0.390 -9.965 1.00 95.00 100 TRP A N 1
ATOM 826 C CA . TRP A 1 100 ? -13.314 0.230 -8.665 1.00 95.00 100 TRP A CA 1
ATOM 827 C C . TRP A 1 100 ? -14.531 1.145 -8.555 1.00 95.00 100 TRP A C 1
ATOM 829 O O . TRP A 1 100 ? -14.600 2.211 -9.163 1.00 95.00 100 TRP A O 1
ATOM 839 N N . LYS A 1 101 ? -15.535 0.742 -7.771 1.00 96.69 101 LYS A N 1
ATOM 840 C CA . LYS A 1 101 ? -16.734 1.576 -7.572 1.00 96.69 101 LYS A CA 1
ATOM 841 C C . LYS A 1 101 ? -16.445 2.784 -6.687 1.00 96.69 101 LYS A 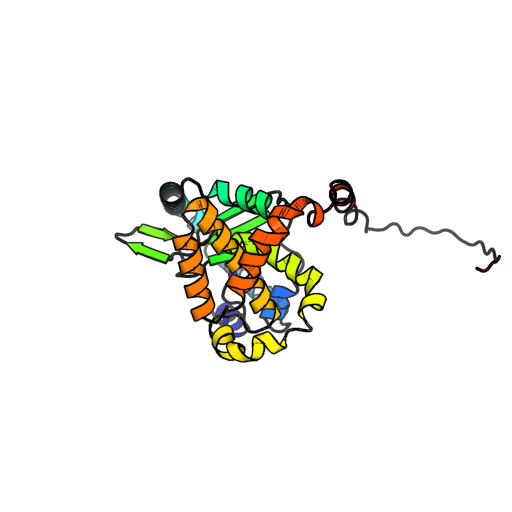C 1
ATOM 843 O O . LYS A 1 101 ? -17.124 3.805 -6.804 1.00 96.69 101 LYS A O 1
ATOM 848 N N . ARG A 1 102 ? -15.504 2.654 -5.753 1.00 97.06 102 ARG A N 1
ATOM 849 C CA . ARG A 1 102 ? -15.229 3.685 -4.755 1.00 97.06 102 ARG A CA 1
ATOM 850 C C . ARG A 1 102 ? -13.782 3.643 -4.282 1.00 97.06 102 ARG A C 1
ATOM 852 O O . ARG A 1 102 ? -13.224 2.575 -4.056 1.00 97.06 102 ARG A O 1
ATOM 859 N N . TRP A 1 103 ? -13.252 4.831 -4.026 1.00 97.81 103 TRP A N 1
ATOM 860 C CA . TRP A 1 103 ? -11.933 5.067 -3.454 1.00 97.81 103 TRP A CA 1
ATOM 861 C C . TRP A 1 103 ? -12.091 5.876 -2.166 1.00 97.81 103 TRP A C 1
ATOM 863 O O . TRP A 1 103 ? -12.884 6.821 -2.120 1.00 97.81 103 TRP A O 1
ATOM 873 N N . VAL A 1 104 ? -11.396 5.482 -1.101 1.00 97.31 104 VAL A N 1
ATOM 874 C CA . VAL A 1 104 ? -11.462 6.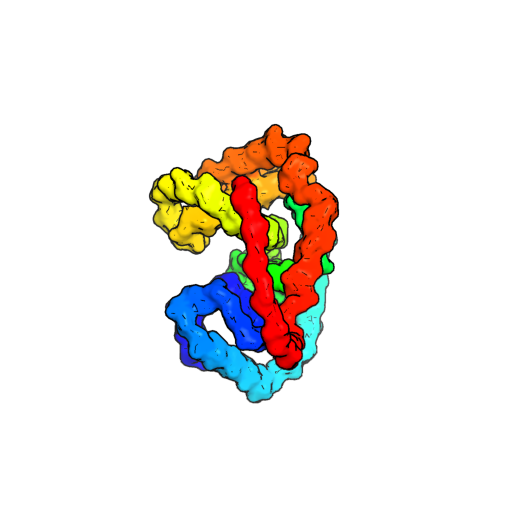134 0.212 1.00 97.31 104 VAL A CA 1
ATOM 875 C C . VAL A 1 104 ? -10.051 6.368 0.731 1.00 97.31 104 VAL A C 1
ATOM 877 O O . VAL A 1 104 ? -9.281 5.429 0.900 1.00 97.31 104 VAL A O 1
ATOM 880 N N . PHE A 1 105 ? -9.736 7.620 1.041 1.00 97.50 105 PHE A N 1
ATOM 881 C CA . PHE A 1 105 ? -8.498 7.998 1.713 1.00 97.50 105 PHE A CA 1
ATOM 882 C C . PHE A 1 105 ? -8.781 8.150 3.206 1.00 97.50 105 PHE A C 1
ATOM 884 O O . PHE A 1 105 ? -9.668 8.908 3.603 1.00 97.50 105 PHE A O 1
ATOM 891 N N . VAL A 1 106 ? -8.055 7.404 4.031 1.00 96.81 106 VAL A N 1
ATOM 892 C CA . VAL A 1 106 ? -8.193 7.377 5.487 1.00 96.81 106 VAL A CA 1
ATOM 893 C C . VAL A 1 106 ? -6.907 7.917 6.092 1.00 96.81 106 VAL A C 1
ATOM 895 O O . VAL A 1 106 ? -5.874 7.257 6.067 1.00 96.81 106 VAL A O 1
ATOM 898 N N . LEU A 1 107 ? -6.978 9.121 6.651 1.00 96.62 107 LEU A N 1
ATOM 899 C CA . LEU A 1 107 ? -5.858 9.737 7.354 1.00 96.62 107 LEU A CA 1
ATOM 900 C C . LEU A 1 107 ? -5.718 9.122 8.750 1.00 96.62 107 LEU A C 1
ATOM 902 O O . LEU A 1 107 ? -6.674 9.115 9.529 1.00 96.62 107 LEU A O 1
ATOM 906 N N . GLN A 1 108 ? -4.532 8.611 9.067 1.00 95.19 108 GLN A N 1
ATOM 907 C CA . GLN A 1 108 ? -4.222 7.935 10.323 1.00 95.19 108 GLN A CA 1
ATOM 908 C C . GLN A 1 108 ? -3.257 8.783 11.166 1.00 95.19 108 GLN A C 1
ATOM 910 O O . GLN A 1 108 ? -2.054 8.535 11.161 1.00 95.19 108 GLN A O 1
ATOM 915 N N . PRO A 1 109 ? -3.748 9.765 11.944 1.00 92.94 109 PRO A N 1
ATOM 916 C CA . PRO A 1 109 ? -2.887 10.663 12.723 1.00 92.94 109 PRO A CA 1
ATOM 917 C C . PRO A 1 109 ? -2.069 9.957 13.820 1.00 92.94 109 PRO A C 1
ATOM 919 O O . PRO A 1 109 ? -1.193 10.576 14.417 1.00 92.94 109 PRO A O 1
ATOM 922 N N . LEU A 1 110 ? -2.373 8.688 14.112 1.00 91.25 110 LEU A N 1
ATOM 923 C CA . LEU A 1 110 ? -1.671 7.856 15.094 1.00 91.25 110 LEU A CA 1
ATOM 924 C C . LEU A 1 110 ? -0.746 6.808 14.456 1.00 91.25 110 LEU A C 1
ATOM 926 O O . LEU A 1 110 ? -0.040 6.118 15.187 1.00 91.25 110 LEU A O 1
ATOM 930 N N . GLU A 1 111 ? -0.753 6.676 13.128 1.00 93.06 111 GLU A N 1
ATOM 931 C CA . GLU A 1 111 ? 0.164 5.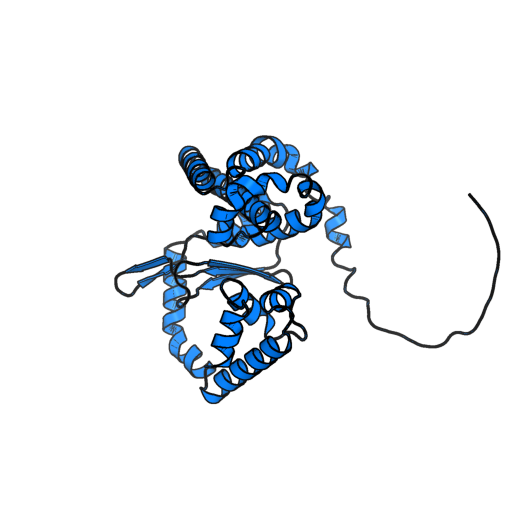795 12.403 1.00 93.06 111 GLU A CA 1
ATOM 932 C C . GLU A 1 111 ? 1.351 6.633 11.934 1.00 93.06 111 GLU A C 1
ATOM 934 O O . GLU A 1 111 ? 1.168 7.611 11.213 1.00 93.06 111 GLU A O 1
ATOM 939 N N . ALA A 1 112 ? 2.564 6.285 12.355 1.00 91.12 112 ALA A N 1
ATOM 940 C CA . ALA A 1 112 ? 3.774 7.007 11.973 1.00 91.12 112 ALA A CA 1
ATOM 941 C C . ALA A 1 112 ? 4.565 6.204 10.938 1.00 91.12 112 ALA A C 1
ATOM 943 O O . ALA A 1 112 ? 4.792 5.014 11.134 1.00 91.12 112 ALA A O 1
ATOM 944 N N . TYR A 1 113 ? 5.032 6.876 9.887 1.00 89.00 113 TYR A N 1
ATOM 945 C CA . TYR A 1 113 ? 5.923 6.379 8.827 1.00 89.00 113 TYR A CA 1
ATOM 946 C C . TYR A 1 113 ? 5.379 5.309 7.881 1.00 89.00 113 TYR A C 1
ATOM 948 O O . TYR A 1 113 ? 6.031 5.034 6.876 1.00 89.00 113 TYR A O 1
ATOM 956 N N . TYR A 1 114 ? 4.211 4.736 8.154 1.00 91.69 114 TYR A N 1
ATOM 957 C CA . TYR A 1 114 ? 3.653 3.670 7.332 1.00 91.69 114 TYR A CA 1
ATOM 958 C C . TYR A 1 114 ? 2.295 4.049 6.766 1.00 91.69 114 TYR A C 1
ATOM 960 O O . TYR A 1 114 ? 1.486 4.711 7.414 1.00 91.69 114 TYR A O 1
ATOM 968 N N . SER A 1 115 ? 2.064 3.589 5.547 1.00 95.69 115 SER A N 1
ATOM 969 C CA . SER A 1 115 ? 0.773 3.605 4.883 1.00 95.69 115 SER A CA 1
ATOM 970 C C . SER A 1 115 ? 0.455 2.186 4.440 1.00 95.69 115 SER A C 1
ATOM 972 O O . SER A 1 115 ? 1.345 1.340 4.371 1.00 95.69 115 SER A O 1
ATOM 974 N N . TYR A 1 116 ? -0.822 1.921 4.202 1.00 95.44 116 TYR A N 1
ATOM 975 C CA . TYR A 1 116 ? -1.294 0.608 3.788 1.00 95.44 116 TYR A CA 1
ATOM 976 C C . TYR A 1 116 ? -2.476 0.754 2.839 1.00 95.44 116 TYR A C 1
ATOM 978 O O . TYR A 1 116 ? -3.191 1.761 2.864 1.00 95.44 116 TYR A O 1
ATOM 986 N N . SER A 1 117 ? -2.794 -0.311 2.113 1.00 95.31 117 SER A N 1
ATOM 987 C CA . SER A 1 117 ? -4.081 -0.437 1.441 1.00 95.31 117 SER A CA 1
ATOM 988 C C . SER A 1 117 ? -4.878 -1.668 1.841 1.00 95.31 117 SER A C 1
ATOM 990 O O . SER A 1 117 ? -4.384 -2.681 2.351 1.00 95.31 117 SER A O 1
ATOM 992 N N . ALA A 1 118 ? -6.179 -1.565 1.599 1.00 94.31 118 ALA A N 1
ATOM 993 C CA . ALA A 1 118 ? -7.085 -2.697 1.583 1.00 94.31 118 ALA A CA 1
ATOM 994 C C . ALA A 1 118 ? -8.177 -2.459 0.545 1.00 94.31 118 ALA A C 1
ATOM 996 O O . ALA A 1 118 ? -8.516 -1.321 0.229 1.00 94.31 118 ALA A O 1
ATOM 997 N N . TRP A 1 119 ? -8.782 -3.531 0.053 1.00 93.56 119 TRP A N 1
ATOM 998 C CA . TRP A 1 119 ? -9.933 -3.446 -0.835 1.00 93.56 119 TRP A CA 1
ATOM 999 C C . TRP A 1 119 ? -10.966 -4.495 -0.447 1.00 93.56 119 TRP A C 1
ATOM 1001 O O . TRP A 1 119 ? -10.637 -5.639 -0.125 1.00 93.56 119 TRP A O 1
ATOM 1011 N N . ARG A 1 120 ? -12.237 -4.096 -0.440 1.00 89.12 120 ARG A N 1
ATOM 1012 C CA . ARG A 1 120 ? -13.371 -4.975 -0.129 1.00 89.12 120 ARG A CA 1
ATOM 1013 C C . ARG A 1 120 ? -14.658 -4.374 -0.679 1.00 89.12 120 ARG A C 1
ATOM 1015 O O . ARG A 1 120 ? -14.797 -3.156 -0.729 1.00 89.12 120 ARG A O 1
ATOM 1022 N N . ASN A 1 121 ? -15.608 -5.215 -1.092 1.00 88.75 121 ASN A N 1
ATOM 1023 C CA . ASN A 1 121 ? -16.923 -4.789 -1.602 1.00 88.75 121 ASN A CA 1
ATOM 1024 C C . ASN A 1 121 ? -16.836 -3.693 -2.687 1.00 88.75 121 ASN A C 1
ATOM 1026 O O . ASN A 1 121 ? -17.557 -2.696 -2.647 1.00 88.75 121 ASN A O 1
ATOM 1030 N N . ASN A 1 122 ? -15.918 -3.869 -3.643 1.00 91.19 122 ASN A N 1
ATOM 1031 C CA . ASN A 1 122 ? -15.648 -2.922 -4.729 1.00 91.19 122 ASN A CA 1
ATOM 1032 C C . ASN A 1 122 ? -15.248 -1.499 -4.261 1.00 91.19 122 ASN A C 1
ATOM 1034 O O . ASN A 1 122 ? -15.479 -0.511 -4.958 1.00 91.19 122 ASN A O 1
ATOM 1038 N N . THR A 1 123 ? -14.670 -1.396 -3.062 1.00 95.88 123 THR A N 1
ATOM 1039 C CA . THR A 1 123 ? -14.110 -0.166 -2.496 1.00 95.88 123 THR A CA 1
ATOM 1040 C C . THR A 1 123 ? -12.646 -0.386 -2.149 1.00 95.88 123 THR A C 1
ATOM 1042 O O . THR A 1 123 ? -12.325 -1.370 -1.481 1.00 95.88 123 THR A O 1
ATOM 1045 N N . VAL A 1 124 ? -11.781 0.538 -2.560 1.00 97.44 124 VAL A N 1
ATOM 1046 C CA . VAL A 1 124 ? -10.365 0.569 -2.178 1.00 97.44 124 VAL A CA 1
ATOM 1047 C C . VAL A 1 124 ? -10.145 1.639 -1.117 1.00 97.44 124 VAL A C 1
ATOM 1049 O O . VAL A 1 124 ? -10.708 2.734 -1.191 1.00 97.44 124 VAL A O 1
ATOM 1052 N N . TYR A 1 125 ? -9.325 1.309 -0.129 1.00 97.44 125 TYR A N 1
ATOM 1053 C CA . TYR A 1 125 ? -8.942 2.160 0.983 1.00 97.44 125 TYR A CA 1
ATOM 1054 C C . TYR A 1 125 ? -7.432 2.387 0.938 1.00 97.44 125 TYR A C 1
ATOM 1056 O O . TYR A 1 125 ? -6.679 1.415 0.968 1.00 97.44 125 TYR A O 1
ATOM 1064 N N . ALA A 1 126 ? -7.008 3.649 0.915 1.00 97.12 126 ALA A N 1
ATOM 1065 C CA . ALA A 1 126 ? -5.645 4.055 1.243 1.00 97.12 126 ALA A CA 1
ATOM 1066 C C . ALA A 1 126 ? -5.623 4.548 2.689 1.00 97.12 126 ALA A C 1
ATOM 1068 O O . ALA A 1 126 ? -6.264 5.545 3.022 1.00 97.12 126 ALA A O 1
ATOM 1069 N N . PHE A 1 127 ? -4.897 3.846 3.544 1.00 97.50 127 PHE A N 1
ATOM 1070 C CA . PHE A 1 127 ? -4.642 4.219 4.924 1.00 97.50 127 PHE A CA 1
ATOM 1071 C C . PHE A 1 127 ? -3.308 4.956 4.973 1.00 97.50 127 PHE A C 1
ATOM 1073 O O . PHE A 1 127 ? -2.267 4.358 4.724 1.00 97.50 127 PHE A O 1
ATOM 1080 N N . LEU A 1 128 ? -3.348 6.264 5.212 1.00 97.31 128 LEU A N 1
ATOM 1081 C CA . LEU A 1 128 ? -2.180 7.133 5.126 1.00 97.31 128 LEU A CA 1
ATOM 1082 C C . LEU A 1 128 ? -1.706 7.507 6.525 1.00 97.31 128 LEU A C 1
ATOM 1084 O O . LEU A 1 128 ? -2.427 8.198 7.252 1.00 97.31 128 LEU A O 1
ATOM 1088 N N . GLY A 1 129 ? -0.498 7.083 6.886 1.00 96.50 129 GLY A N 1
ATOM 1089 C CA . GLY A 1 129 ? 0.165 7.520 8.111 1.00 96.50 129 GLY A CA 1
ATOM 1090 C C . GLY A 1 129 ? 0.865 8.868 7.965 1.00 96.50 129 GLY A C 1
ATOM 1091 O O . GLY A 1 129 ? 0.876 9.499 6.906 1.00 96.50 129 GLY A O 1
ATOM 1092 N N . VAL A 1 130 ? 1.459 9.316 9.063 1.00 96.44 130 VAL A N 1
ATOM 1093 C CA . VAL A 1 130 ? 2.190 10.575 9.200 1.00 96.44 130 VAL A CA 1
ATOM 1094 C C . VAL A 1 130 ? 3.672 10.334 8.932 1.00 96.44 130 VAL A C 1
ATOM 1096 O O . VAL A 1 130 ? 4.327 9.596 9.665 1.00 96.44 130 VAL A O 1
ATOM 1099 N N . CYS A 1 131 ? 4.218 10.986 7.908 1.00 94.56 131 CYS A N 1
ATOM 1100 C CA . CYS A 1 131 ? 5.633 10.875 7.546 1.00 94.56 131 CYS A CA 1
ATOM 1101 C C . CYS A 1 131 ? 6.486 12.002 8.135 1.00 94.56 131 CYS A C 1
ATOM 1103 O O . CYS A 1 131 ? 7.685 11.822 8.350 1.00 94.56 131 CYS A O 1
ATOM 1105 N N . SER A 1 132 ? 5.896 13.165 8.420 1.00 93.69 132 SER A N 1
ATOM 1106 C CA . SER A 1 132 ? 6.597 14.217 9.154 1.00 93.69 132 SER A CA 1
ATOM 1107 C C . SER A 1 132 ? 5.658 15.052 10.019 1.00 93.69 132 SER A C 1
ATOM 1109 O O . SER A 1 132 ? 4.441 15.067 9.837 1.00 93.69 132 SER A O 1
ATOM 1111 N N . PHE A 1 133 ? 6.235 15.730 11.007 1.00 91.12 133 PHE A N 1
ATOM 1112 C CA . PHE A 1 133 ? 5.527 16.633 11.904 1.00 91.12 133 PHE A CA 1
ATOM 1113 C C . PHE A 1 133 ? 6.351 17.900 12.082 1.00 91.12 133 PHE A C 1
ATOM 1115 O O . PHE A 1 133 ? 7.533 17.835 12.419 1.00 91.12 133 PHE A O 1
ATOM 1122 N N . SER A 1 134 ? 5.730 19.055 11.862 1.00 91.19 134 SER A N 1
ATOM 1123 C CA . SER A 1 134 ? 6.390 20.350 12.016 1.00 91.19 134 SER A CA 1
ATOM 1124 C C . SER A 1 134 ? 5.403 21.395 12.515 1.00 91.19 134 SER A C 1
ATOM 1126 O O . SER A 1 134 ? 4.295 21.507 11.993 1.00 91.19 134 SER A O 1
ATOM 1128 N N . ASN A 1 135 ? 5.796 22.155 13.543 1.00 88.12 135 ASN A N 1
ATOM 1129 C CA . ASN A 1 135 ? 5.010 23.250 14.126 1.00 88.12 135 ASN A CA 1
ATOM 1130 C C . ASN A 1 135 ? 3.550 22.877 14.455 1.00 88.12 135 ASN A C 1
ATOM 1132 O O . ASN A 1 135 ? 2.627 23.632 14.156 1.00 88.12 135 ASN A O 1
ATOM 1136 N N . GLY A 1 136 ? 3.312 21.693 15.031 1.00 84.19 136 GLY A N 1
ATOM 1137 C CA . GLY A 1 136 ? 1.951 21.250 15.364 1.00 84.19 136 GLY A CA 1
ATOM 1138 C C . GLY A 1 136 ? 1.149 20.688 14.184 1.00 84.19 136 GLY A C 1
ATOM 1139 O O . GLY A 1 136 ? 0.009 20.274 14.381 1.00 84.19 136 GLY A O 1
ATOM 1140 N N . THR A 1 137 ? 1.721 20.648 12.977 1.00 88.94 137 THR A N 1
ATOM 1141 C CA . THR A 1 137 ? 1.077 20.133 11.761 1.00 88.94 137 THR A CA 1
ATOM 1142 C C . THR A 1 137 ? 1.598 18.742 11.416 1.00 88.94 137 THR A C 1
ATOM 1144 O O . THR A 1 137 ? 2.811 18.530 11.369 1.00 88.94 137 THR A O 1
ATOM 1147 N N . LEU A 1 138 ? 0.676 17.806 11.181 1.00 94.06 138 LEU A N 1
ATOM 1148 C CA . LEU A 1 138 ? 0.967 16.459 10.692 1.00 94.06 138 LEU A CA 1
ATOM 1149 C C . LEU A 1 138 ? 0.980 16.477 9.160 1.00 94.06 138 LEU A C 1
ATOM 1151 O O . LEU A 1 138 ? 0.022 16.947 8.550 1.00 94.06 138 LEU A O 1
ATOM 1155 N N . TYR A 1 139 ? 2.036 15.929 8.570 1.00 94.81 139 TYR A N 1
ATOM 1156 C CA . TYR A 1 139 ? 2.182 15.749 7.129 1.00 94.81 139 TYR A CA 1
ATOM 1157 C C . TYR A 1 139 ? 2.081 14.260 6.816 1.00 94.81 139 TYR A C 1
ATOM 1159 O O . TYR A 1 139 ? 2.896 13.450 7.279 1.00 94.81 139 TYR A O 1
ATOM 1167 N N . TYR A 1 140 ? 1.059 13.898 6.048 1.00 96.06 140 TYR A N 1
ATOM 1168 C CA . TYR A 1 140 ? 0.793 12.508 5.695 1.00 96.06 140 TYR A CA 1
ATOM 1169 C C . TYR A 1 140 ? 1.728 12.034 4.586 1.00 96.06 140 TYR A C 1
ATOM 1171 O O . TYR A 1 140 ? 2.197 12.816 3.760 1.00 96.06 140 TYR A O 1
ATOM 1179 N N . CYS A 1 141 ? 2.022 10.739 4.583 1.00 94.19 141 CYS A N 1
ATOM 1180 C CA . CYS A 1 141 ? 2.893 10.132 3.592 1.00 94.19 141 CYS A CA 1
ATOM 1181 C C . CYS A 1 141 ? 2.309 10.265 2.176 1.00 94.19 141 CYS A C 1
ATOM 1183 O O . CYS A 1 141 ? 1.150 9.918 1.934 1.00 94.19 141 CYS A O 1
ATOM 1185 N N . SER A 1 142 ? 3.139 10.690 1.219 1.00 91.56 142 SER A N 1
ATOM 1186 C CA . SER A 1 142 ? 2.801 10.683 -0.211 1.00 91.56 142 SER A CA 1
ATOM 1187 C C . SER A 1 142 ? 2.964 9.271 -0.787 1.00 91.56 142 SER A C 1
ATOM 1189 O O . SER A 1 142 ? 3.871 8.991 -1.560 1.00 91.56 142 SER A O 1
ATOM 1191 N N . ALA A 1 143 ? 2.115 8.351 -0.327 1.00 93.12 143 ALA A N 1
ATOM 1192 C CA . ALA A 1 143 ? 2.169 6.929 -0.677 1.00 93.12 143 ALA A CA 1
ATOM 1193 C C . ALA A 1 143 ? 0.947 6.470 -1.488 1.00 93.12 143 ALA A C 1
ATOM 1195 O O . ALA A 1 143 ? 0.813 5.295 -1.796 1.00 93.12 143 ALA A O 1
ATOM 1196 N N . SER A 1 144 ? 0.032 7.379 -1.842 1.00 95.94 144 SER A N 1
ATOM 1197 C CA . SER A 1 144 ? -1.264 7.003 -2.427 1.00 95.94 144 SER A CA 1
ATOM 1198 C C . SER A 1 144 ? -1.131 6.192 -3.721 1.00 95.94 144 SER A C 1
ATOM 1200 O O . SER A 1 144 ? -1.779 5.161 -3.831 1.00 95.94 144 SER A O 1
ATOM 1202 N N . ALA A 1 145 ? -0.265 6.602 -4.657 1.00 96.88 145 ALA A N 1
ATOM 1203 C CA . ALA A 1 145 ? -0.047 5.870 -5.914 1.00 96.88 145 ALA A CA 1
ATOM 1204 C C . ALA A 1 145 ? 0.597 4.485 -5.708 1.00 96.88 145 ALA A C 1
ATOM 1206 O O . ALA A 1 145 ? 0.415 3.578 -6.511 1.00 96.88 145 ALA A O 1
ATOM 1207 N N . HIS A 1 146 ? 1.353 4.311 -4.625 1.00 97.50 146 HIS A N 1
ATOM 1208 C CA . HIS A 1 146 ? 1.929 3.024 -4.252 1.00 97.50 146 HIS A CA 1
ATOM 1209 C C . HIS A 1 146 ? 0.857 2.112 -3.637 1.00 97.50 146 HIS A C 1
ATOM 1211 O O . HIS A 1 146 ? 0.598 1.007 -4.112 1.00 97.50 146 HIS A O 1
ATOM 1217 N N . GLU A 1 147 ? 0.182 2.606 -2.599 1.00 97.06 147 GLU A N 1
ATOM 1218 C CA . GLU A 1 147 ? -0.770 1.819 -1.821 1.00 97.06 147 GLU A CA 1
ATOM 1219 C C . GLU A 1 147 ? -1.983 1.390 -2.648 1.00 97.06 147 GLU A C 1
ATOM 1221 O O . GLU A 1 147 ? -2.426 0.243 -2.563 1.00 97.06 147 GLU A O 1
ATOM 1226 N N . LEU A 1 148 ? -2.531 2.293 -3.462 1.00 97.81 148 LEU A N 1
ATOM 1227 C CA . LEU A 1 148 ? -3.709 2.006 -4.275 1.00 97.81 148 LEU A CA 1
ATOM 1228 C C . LEU A 1 148 ? -3.405 0.982 -5.383 1.00 97.81 148 LEU A C 1
ATOM 1230 O O . LEU A 1 148 ? -4.225 0.082 -5.605 1.00 97.81 148 LEU A O 1
ATOM 1234 N N . ALA A 1 149 ? -2.200 1.006 -5.963 1.00 98.19 149 ALA A N 1
ATOM 1235 C CA . ALA A 1 149 ? -1.771 0.051 -6.982 1.00 98.19 149 ALA A CA 1
ATOM 1236 C C . ALA A 1 149 ? -1.805 -1.412 -6.505 1.00 98.19 149 ALA A C 1
ATOM 1238 O O . ALA A 1 149 ? -2.117 -2.307 -7.299 1.00 98.19 149 ALA A O 1
ATOM 1239 N N . HIS A 1 150 ? -1.588 -1.684 -5.210 1.00 97.50 150 HIS A N 1
ATOM 1240 C CA . HIS A 1 150 ? -1.742 -3.037 -4.654 1.00 97.50 150 HIS A CA 1
ATOM 1241 C C . HIS A 1 150 ? -3.141 -3.627 -4.883 1.00 97.50 150 HIS A C 1
ATOM 1243 O O . HIS A 1 150 ? -3.268 -4.848 -5.004 1.00 97.50 150 HIS A O 1
ATOM 1249 N N . SER A 1 151 ? -4.185 -2.792 -4.989 1.00 97.00 151 SER A N 1
ATOM 1250 C CA . SER A 1 151 ? -5.550 -3.256 -5.272 1.00 97.00 151 SER A CA 1
ATOM 1251 C C . SER A 1 151 ? -5.696 -3.894 -6.656 1.00 97.00 151 SER A C 1
ATOM 1253 O O . SER A 1 151 ? -6.567 -4.741 -6.841 1.00 97.00 151 SER A O 1
ATOM 1255 N N . PHE A 1 152 ? -4.819 -3.557 -7.602 1.00 96.75 152 PHE A N 1
ATOM 1256 C CA . PHE A 1 152 ? -4.770 -4.161 -8.934 1.00 96.75 152 PHE A CA 1
ATOM 1257 C C . PHE A 1 152 ? -3.699 -5.245 -9.023 1.00 96.75 152 PHE A C 1
ATOM 1259 O O . PHE A 1 152 ? -3.952 -6.346 -9.519 1.00 96.75 152 PHE A O 1
ATOM 1266 N N . VAL A 1 153 ? -2.503 -4.945 -8.510 1.00 97.44 153 VAL A N 1
ATOM 1267 C CA . VAL A 1 153 ? -1.331 -5.812 -8.637 1.00 97.44 153 VAL A CA 1
ATOM 1268 C C . VAL A 1 153 ? -1.510 -7.108 -7.859 1.00 97.44 153 VAL A C 1
ATOM 1270 O O . VAL A 1 153 ? -1.337 -8.181 -8.431 1.00 97.44 153 VAL A O 1
ATOM 1273 N N . ASN A 1 154 ? -1.901 -7.052 -6.583 1.00 96.00 154 ASN A N 1
ATOM 1274 C CA . ASN A 1 154 ? -1.914 -8.254 -5.747 1.00 96.00 154 ASN A CA 1
ATOM 1275 C C . ASN A 1 154 ? -2.928 -9.299 -6.254 1.00 96.00 154 ASN A C 1
ATOM 1277 O O . ASN A 1 154 ? -2.567 -10.479 -6.306 1.00 96.00 154 ASN A O 1
ATOM 1281 N N . PRO A 1 155 ? -4.164 -8.932 -6.671 1.00 93.94 155 PRO A N 1
ATOM 1282 C CA . PRO A 1 155 ? -5.068 -9.878 -7.323 1.00 93.94 155 PRO A CA 1
ATOM 1283 C C . PRO A 1 155 ? -4.532 -10.421 -8.652 1.00 93.94 155 PRO A C 1
ATOM 1285 O O . PRO A 1 155 ? -4.731 -11.600 -8.938 1.00 93.94 155 PRO A O 1
ATOM 1288 N N . ALA A 1 156 ? -3.854 -9.603 -9.463 1.00 93.88 156 ALA A N 1
ATOM 1289 C CA . ALA A 1 156 ? -3.261 -10.062 -10.718 1.00 93.88 156 ALA A CA 1
ATOM 1290 C C . ALA A 1 156 ? -2.128 -11.073 -10.474 1.00 93.88 156 ALA A C 1
ATOM 1292 O O . ALA A 1 156 ? -2.133 -12.152 -11.068 1.00 93.88 156 ALA A O 1
ATOM 1293 N N . VAL A 1 157 ? -1.211 -10.779 -9.549 1.00 95.69 157 VAL A N 1
ATOM 1294 C CA . VAL A 1 157 ? -0.142 -11.704 -9.149 1.00 95.69 157 VAL A CA 1
ATOM 1295 C C . VAL A 1 157 ? -0.727 -12.991 -8.582 1.00 95.69 157 VAL A C 1
ATOM 1297 O O . VAL A 1 157 ? -0.258 -14.060 -8.947 1.00 95.69 157 VAL A O 1
ATOM 1300 N N . GLU A 1 158 ? -1.768 -12.928 -7.746 1.00 94.38 158 GLU A N 1
ATOM 1301 C CA . GLU A 1 158 ? -2.432 -14.126 -7.214 1.00 94.38 158 GLU A CA 1
ATOM 1302 C C . GLU A 1 158 ? -2.988 -15.016 -8.336 1.00 94.38 158 GLU A C 1
ATOM 1304 O O . GLU A 1 158 ? -2.697 -16.212 -8.374 1.00 94.38 158 GLU A O 1
ATOM 1309 N N . ARG A 1 159 ? -3.728 -14.435 -9.294 1.00 94.38 159 ARG A N 1
ATOM 1310 C CA . ARG A 1 159 ? -4.303 -15.176 -10.435 1.00 94.38 159 ARG A CA 1
ATOM 1311 C C . ARG A 1 159 ? -3.238 -15.882 -11.278 1.00 94.38 159 ARG A C 1
ATOM 1313 O O . ARG A 1 159 ? -3.492 -16.979 -11.770 1.00 94.38 159 ARG A O 1
ATOM 1320 N N . HIS A 1 160 ? -2.063 -15.272 -11.417 1.00 93.56 160 HIS A N 1
ATOM 1321 C CA . HIS A 1 160 ? -0.971 -15.760 -12.265 1.00 93.56 160 HIS A CA 1
ATOM 1322 C C . HIS A 1 160 ? 0.213 -16.335 -11.472 1.00 93.56 160 HIS A C 1
ATOM 1324 O O . HIS A 1 160 ? 1.265 -16.621 -12.045 1.00 93.56 160 HIS A O 1
ATOM 1330 N N . TYR A 1 161 ? 0.071 -16.549 -10.159 1.00 95.00 161 TYR A N 1
ATOM 1331 C CA . TYR A 1 161 ? 1.207 -16.865 -9.286 1.00 95.00 161 TYR A CA 1
ATOM 1332 C C . TYR A 1 161 ? 1.961 -18.123 -9.730 1.00 95.00 161 TYR A C 1
ATOM 1334 O O . TYR A 1 161 ? 3.190 -18.175 -9.692 1.00 95.00 161 TYR A O 1
ATOM 1342 N N . TRP A 1 162 ? 1.237 -19.130 -10.220 1.00 95.62 162 TRP A N 1
ATOM 1343 C CA . TRP A 1 162 ? 1.818 -20.387 -10.695 1.00 95.62 162 TRP A CA 1
ATOM 1344 C C . TRP A 1 162 ? 2.735 -20.220 -11.911 1.00 95.62 162 TRP A C 1
ATOM 1346 O O . TRP A 1 162 ? 3.682 -20.992 -12.062 1.00 95.62 162 TRP A O 1
ATOM 1356 N N . GLU A 1 163 ? 2.518 -19.194 -12.736 1.00 95.25 163 GLU A N 1
ATOM 1357 C CA . GLU A 1 163 ? 3.396 -18.868 -13.865 1.00 95.25 163 GLU A CA 1
ATOM 1358 C C . GLU A 1 163 ? 4.745 -18.323 -13.385 1.00 95.25 163 GLU A C 1
ATOM 1360 O O . GLU A 1 163 ? 5.783 -18.625 -13.981 1.00 95.25 163 GLU A O 1
ATOM 1365 N N . PHE A 1 164 ? 4.740 -17.584 -12.270 1.00 94.94 164 PHE A N 1
ATOM 1366 C CA . PHE A 1 164 ? 5.941 -17.033 -11.644 1.00 94.94 164 PHE A CA 1
ATOM 1367 C C . PHE A 1 164 ? 6.607 -17.982 -10.648 1.00 94.94 164 PHE A C 1
ATOM 1369 O O . PHE A 1 164 ? 7.797 -17.837 -10.372 1.00 94.94 164 PHE A O 1
ATOM 1376 N N . LYS A 1 165 ? 5.876 -18.960 -10.103 1.00 95.69 165 LYS A N 1
ATOM 1377 C CA . LYS A 1 165 ? 6.389 -19.868 -9.068 1.00 95.69 165 LYS A CA 1
ATOM 1378 C C . LYS A 1 165 ? 7.649 -20.611 -9.508 1.00 95.69 165 LYS A C 1
ATOM 1380 O O . LYS A 1 165 ? 8.571 -20.767 -8.720 1.00 95.69 165 LYS A O 1
ATOM 1385 N N . LYS A 1 166 ? 7.734 -21.008 -10.780 1.00 96.44 166 LYS A N 1
ATOM 1386 C CA . LYS A 1 166 ? 8.923 -21.675 -11.348 1.00 96.44 166 LYS A CA 1
ATOM 1387 C C . LYS A 1 166 ? 10.210 -20.833 -11.285 1.00 96.44 166 LYS A C 1
ATOM 1389 O O . LYS A 1 166 ? 11.285 -21.365 -11.534 1.00 96.44 166 LYS A O 1
ATOM 1394 N N . TYR A 1 167 ? 10.098 -19.543 -10.971 1.00 96.62 167 TYR A N 1
ATOM 1395 C CA . TYR A 1 167 ? 11.209 -18.611 -10.804 1.00 96.62 167 TYR A CA 1
ATOM 1396 C C . TYR A 1 167 ? 11.462 -18.233 -9.336 1.00 96.62 167 TYR A C 1
ATOM 1398 O O . TYR A 1 167 ? 12.213 -17.298 -9.086 1.00 96.62 167 TYR A O 1
ATOM 1406 N N . GLU A 1 168 ? 10.872 -18.928 -8.355 1.00 97.00 168 GLU A N 1
ATOM 1407 C CA . GLU A 1 168 ? 10.980 -18.552 -6.934 1.00 97.00 168 GLU A CA 1
ATOM 1408 C C . GLU A 1 168 ? 12.418 -18.503 -6.399 1.00 97.00 168 GLU A C 1
ATOM 1410 O O . GLU A 1 168 ? 12.710 -17.722 -5.495 1.00 97.00 168 GLU A O 1
ATOM 1415 N N . GLU A 1 169 ? 13.344 -19.242 -7.016 1.00 97.38 169 GLU A N 1
ATOM 1416 C CA . GLU A 1 169 ? 14.779 -19.184 -6.705 1.00 97.38 169 GLU A CA 1
ATOM 1417 C C . GLU A 1 169 ? 15.410 -17.807 -6.954 1.00 97.38 169 GLU A C 1
ATOM 1419 O O . GLU A 1 169 ? 16.442 -17.478 -6.371 1.00 97.38 169 GLU A O 1
ATOM 1424 N N . MET A 1 170 ? 14.774 -16.947 -7.755 1.00 96.75 170 MET A N 1
ATOM 1425 C CA . MET A 1 170 ? 15.180 -15.548 -7.905 1.00 96.75 170 MET A CA 1
ATOM 1426 C C . MET A 1 170 ? 15.036 -14.763 -6.590 1.00 96.75 170 MET A C 1
ATOM 1428 O O . MET A 1 170 ? 15.714 -13.758 -6.384 1.00 96.75 170 MET A O 1
ATOM 1432 N N . PHE A 1 171 ? 14.212 -15.221 -5.649 1.00 97.44 171 PHE A N 1
ATOM 1433 C CA . PHE A 1 171 ? 14.114 -14.601 -4.331 1.00 97.44 171 PHE A CA 1
ATOM 1434 C C . PHE A 1 171 ? 15.315 -14.914 -3.430 1.00 97.44 171 PHE A C 1
ATOM 1436 O O . PHE A 1 171 ? 15.678 -14.103 -2.574 1.00 97.44 171 PHE A O 1
ATOM 1443 N N . SER A 1 172 ? 15.940 -16.081 -3.611 1.00 96.75 172 SER A N 1
ATOM 1444 C CA . SER A 1 172 ? 16.964 -16.627 -2.714 1.00 96.75 172 SER A CA 1
ATOM 1445 C C . SER A 1 172 ? 18.108 -15.643 -2.396 1.00 96.75 172 SER A C 1
ATOM 1447 O O . SER A 1 172 ? 18.423 -15.495 -1.212 1.00 96.75 172 SER A O 1
ATOM 1449 N N . PRO A 1 173 ? 18.683 -14.895 -3.365 1.00 96.88 173 PRO A N 1
ATOM 1450 C CA . PRO A 1 173 ? 19.780 -13.958 -3.096 1.00 96.88 173 PRO A CA 1
ATOM 1451 C C . PRO A 1 173 ? 19.405 -12.767 -2.206 1.00 96.88 173 PRO A C 1
ATOM 1453 O O . PRO A 1 173 ? 20.257 -12.241 -1.496 1.00 96.88 173 PRO A O 1
ATOM 1456 N N . VAL A 1 174 ? 18.140 -12.335 -2.232 1.00 97.00 174 VAL A N 1
ATOM 1457 C CA . VAL A 1 174 ? 17.673 -11.130 -1.520 1.00 97.00 174 VAL A CA 1
ATOM 1458 C C . VAL A 1 174 ? 16.778 -11.442 -0.327 1.00 97.00 174 VAL A C 1
ATOM 1460 O O . VAL A 1 174 ? 16.410 -10.536 0.418 1.00 97.00 174 VAL A O 1
ATOM 1463 N N . LYS A 1 175 ? 16.472 -12.724 -0.091 1.00 96.56 175 LYS A N 1
ATOM 1464 C CA . LYS A 1 175 ? 15.522 -13.191 0.924 1.00 96.56 175 LYS A CA 1
ATOM 1465 C C . LYS A 1 175 ? 15.733 -12.567 2.301 1.00 96.56 175 LYS A C 1
ATOM 1467 O O . LYS A 1 175 ? 14.762 -12.139 2.916 1.00 96.56 175 LYS A O 1
ATOM 1472 N N . ASN A 1 176 ? 16.971 -12.503 2.790 1.00 96.38 176 ASN A N 1
ATOM 1473 C CA . ASN A 1 176 ? 17.254 -11.972 4.128 1.00 96.38 176 ASN A CA 1
ATOM 1474 C C . ASN A 1 176 ? 16.972 -10.466 4.219 1.00 96.38 176 ASN A C 1
ATOM 1476 O O . ASN A 1 176 ? 16.300 -10.029 5.152 1.00 96.38 176 ASN A O 1
ATOM 1480 N N . VAL A 1 177 ? 17.436 -9.690 3.232 1.00 96.25 177 VAL A N 1
ATOM 1481 C CA . VAL A 1 177 ? 17.209 -8.236 3.173 1.00 96.25 177 VAL A CA 1
ATOM 1482 C C . VAL A 1 177 ? 15.714 -7.949 3.020 1.00 96.25 177 VAL A C 1
ATOM 1484 O O . VAL A 1 177 ? 15.133 -7.233 3.831 1.00 96.25 177 VAL A O 1
ATOM 1487 N N . MET A 1 178 ? 15.061 -8.614 2.067 1.00 95.69 178 MET A N 1
ATOM 1488 C CA . MET A 1 178 ? 13.623 -8.497 1.810 1.00 95.69 178 MET A CA 1
ATOM 1489 C C . MET A 1 178 ? 12.769 -8.873 3.024 1.00 95.69 178 MET A C 1
ATOM 1491 O O . MET A 1 178 ? 11.857 -8.132 3.385 1.00 95.69 178 MET A O 1
ATOM 1495 N N . THR A 1 179 ? 13.106 -9.959 3.726 1.00 93.38 179 THR A N 1
ATOM 1496 C CA . THR A 1 179 ? 12.372 -10.377 4.932 1.00 93.38 179 THR A CA 1
ATOM 1497 C C . THR A 1 179 ? 12.471 -9.324 6.032 1.00 93.38 179 THR A C 1
ATOM 1499 O O . THR A 1 179 ? 11.478 -9.069 6.712 1.00 93.38 179 THR A O 1
ATOM 1502 N N . SER A 1 180 ? 13.630 -8.672 6.190 1.00 90.50 180 SER A N 1
ATOM 1503 C CA . SER A 1 180 ? 13.800 -7.595 7.178 1.00 90.50 180 SER A CA 1
ATOM 1504 C C . SER A 1 180 ? 12.959 -6.349 6.871 1.00 90.50 180 SER A C 1
ATOM 1506 O O . SER A 1 180 ? 12.618 -5.606 7.786 1.00 90.50 180 SER A O 1
ATOM 1508 N N . MET A 1 181 ? 12.566 -6.173 5.607 1.00 87.62 181 MET A N 1
ATOM 1509 C CA . MET A 1 181 ? 11.679 -5.107 5.133 1.00 87.62 181 MET A CA 1
ATOM 1510 C C . MET A 1 181 ? 10.200 -5.524 5.081 1.00 87.62 181 MET A C 1
ATOM 1512 O O . MET A 1 181 ? 9.365 -4.746 4.637 1.00 87.62 181 MET A O 1
ATOM 1516 N N . GLY A 1 182 ? 9.853 -6.736 5.530 1.00 85.94 182 GLY A N 1
ATOM 1517 C CA . GLY A 1 182 ? 8.471 -7.233 5.540 1.00 85.94 182 GLY A CA 1
ATOM 1518 C C . GLY A 1 182 ? 8.083 -8.111 4.345 1.00 85.94 182 GLY A C 1
ATOM 1519 O O . GLY A 1 182 ? 7.012 -8.720 4.364 1.00 85.94 182 GLY A O 1
ATOM 1520 N N . TYR A 1 183 ? 8.960 -8.278 3.353 1.00 91.62 183 TYR A N 1
ATOM 1521 C CA . TYR A 1 183 ? 8.736 -9.139 2.188 1.00 91.62 183 TYR A CA 1
ATOM 1522 C C . TYR A 1 183 ? 9.346 -10.523 2.434 1.00 91.62 183 TYR A C 1
ATOM 1524 O O . TYR A 1 183 ? 10.493 -10.795 2.090 1.00 91.62 183 TYR A O 1
ATOM 1532 N N . SER A 1 184 ? 8.593 -11.413 3.079 1.00 91.38 184 SER A N 1
ATOM 1533 C CA . SER A 1 184 ? 9.105 -12.707 3.568 1.00 91.38 184 SER A CA 1
ATOM 1534 C C . SER A 1 184 ? 8.955 -13.880 2.590 1.00 91.38 184 SER A C 1
ATOM 1536 O O . SER A 1 184 ? 9.402 -14.993 2.876 1.00 91.38 184 SER A O 1
ATOM 1538 N N . SER A 1 185 ? 8.335 -13.655 1.431 1.00 95.06 185 SER A N 1
ATOM 1539 C CA . SER A 1 185 ? 8.055 -14.689 0.432 1.00 95.06 185 SER A CA 1
ATOM 1540 C C . SER A 1 185 ? 8.285 -14.199 -0.996 1.00 95.06 185 SER A C 1
ATOM 1542 O O . SER A 1 185 ? 8.223 -12.998 -1.269 1.00 95.06 185 SER A O 1
ATOM 1544 N N . TRP A 1 186 ? 8.456 -15.145 -1.925 1.00 97.44 186 TRP A N 1
ATOM 1545 C CA . TRP A 1 186 ? 8.517 -14.844 -3.357 1.00 97.44 186 TRP A CA 1
ATOM 1546 C C . TRP A 1 186 ? 7.273 -14.095 -3.841 1.00 97.44 186 TRP A C 1
ATOM 1548 O O . TRP A 1 186 ? 7.386 -13.116 -4.569 1.00 97.44 186 TRP A O 1
ATOM 1558 N N . LYS A 1 187 ? 6.085 -14.490 -3.369 1.00 96.69 187 LYS A N 1
ATOM 1559 C CA . LYS A 1 187 ? 4.840 -13.806 -3.719 1.00 96.69 187 LYS A CA 1
ATOM 1560 C C . LYS A 1 187 ? 4.843 -12.341 -3.276 1.00 96.69 187 LYS A C 1
ATOM 1562 O O . LYS A 1 187 ? 4.584 -11.468 -4.091 1.00 96.69 187 LYS A O 1
ATOM 1567 N N . THR A 1 188 ? 5.167 -12.066 -2.012 1.00 95.44 188 THR A N 1
ATOM 1568 C CA . THR A 1 188 ? 5.214 -10.684 -1.496 1.00 95.44 188 THR A CA 1
ATOM 1569 C C . THR A 1 188 ? 6.287 -9.847 -2.192 1.00 95.44 188 THR A C 1
ATOM 1571 O O . THR A 1 188 ? 6.106 -8.650 -2.359 1.00 95.44 188 THR A O 1
ATOM 1574 N N . TYR A 1 189 ? 7.383 -10.475 -2.628 1.00 97.88 189 TYR A N 1
ATOM 1575 C CA . TYR A 1 189 ? 8.409 -9.817 -3.434 1.00 97.88 189 TYR A CA 1
ATOM 1576 C C . TYR A 1 189 ? 7.897 -9.454 -4.834 1.00 97.88 189 TYR A C 1
ATOM 1578 O O . TYR A 1 189 ? 8.167 -8.357 -5.314 1.00 97.88 189 TYR A O 1
ATOM 1586 N N . LEU A 1 190 ? 7.142 -10.347 -5.484 1.00 98.06 190 LEU A N 1
ATOM 1587 C CA . LEU A 1 190 ? 6.497 -10.060 -6.767 1.00 98.06 190 LEU A CA 1
ATOM 1588 C C . LEU A 1 190 ? 5.466 -8.939 -6.638 1.00 98.06 190 LEU A C 1
ATOM 1590 O O . LEU A 1 190 ? 5.537 -7.991 -7.414 1.00 98.06 190 LEU A O 1
ATOM 1594 N N . ASP A 1 191 ? 4.557 -9.035 -5.660 1.00 97.81 191 ASP A N 1
ATOM 1595 C CA . ASP A 1 191 ? 3.541 -8.011 -5.380 1.00 97.81 191 ASP A CA 1
ATOM 1596 C C . ASP A 1 191 ? 4.204 -6.618 -5.300 1.00 97.81 191 ASP A C 1
ATOM 1598 O O . ASP A 1 191 ? 3.838 -5.707 -6.041 1.00 97.81 191 ASP A O 1
ATOM 1602 N N . GLU A 1 192 ? 5.255 -6.488 -4.484 1.00 98.00 192 GLU A N 1
ATOM 1603 C CA . GLU A 1 192 ? 6.009 -5.240 -4.328 1.00 98.00 192 GLU A CA 1
ATOM 1604 C C . GLU A 1 192 ? 6.752 -4.824 -5.605 1.00 98.00 192 GLU A C 1
ATOM 1606 O O . GLU A 1 192 ? 6.708 -3.663 -6.003 1.00 98.00 192 GLU A O 1
ATOM 1611 N N . THR A 1 193 ? 7.415 -5.759 -6.292 1.00 98.50 193 THR A N 1
ATOM 1612 C CA . THR A 1 193 ? 8.172 -5.473 -7.524 1.00 98.50 193 THR A CA 1
ATOM 1613 C C . THR A 1 193 ? 7.271 -4.862 -8.599 1.00 98.50 193 THR A C 1
ATOM 1615 O O . THR A 1 193 ? 7.645 -3.875 -9.236 1.00 98.50 193 THR A O 1
ATOM 1618 N N . PHE A 1 194 ? 6.079 -5.428 -8.808 1.00 98.69 194 PHE A N 1
ATOM 1619 C CA . PHE A 1 194 ? 5.130 -4.935 -9.807 1.00 98.69 194 PHE A CA 1
ATOM 1620 C C . PHE A 1 194 ? 4.531 -3.575 -9.424 1.00 98.69 194 PHE A C 1
ATOM 1622 O O . PHE A 1 194 ? 4.345 -2.738 -10.312 1.00 98.69 194 PHE A O 1
ATOM 1629 N N . VAL A 1 195 ? 4.276 -3.330 -8.132 1.00 98.69 195 VAL A N 1
ATOM 1630 C CA . VAL A 1 195 ? 3.845 -2.012 -7.636 1.00 98.69 195 VAL A CA 1
ATOM 1631 C C . VAL A 1 195 ? 4.946 -0.972 -7.814 1.00 98.69 195 VAL A C 1
ATOM 1633 O O . VAL A 1 195 ? 4.687 0.094 -8.363 1.00 98.69 195 VAL A O 1
ATOM 1636 N N . ARG A 1 196 ? 6.193 -1.278 -7.448 1.00 98.56 196 ARG A N 1
ATOM 1637 C CA . ARG A 1 196 ? 7.329 -0.355 -7.603 1.00 98.56 196 ARG A CA 1
ATOM 1638 C C . ARG A 1 196 ? 7.630 -0.037 -9.061 1.00 98.56 196 ARG A C 1
ATOM 1640 O O . ARG A 1 196 ? 7.924 1.107 -9.392 1.00 98.56 196 ARG A O 1
ATOM 1647 N N . ALA A 1 197 ? 7.500 -1.012 -9.956 1.00 98.81 197 ALA A N 1
ATOM 1648 C CA . ALA A 1 197 ? 7.601 -0.759 -11.389 1.00 98.81 197 ALA A CA 1
ATOM 1649 C C . ALA A 1 197 ? 6.479 0.163 -11.901 1.00 98.81 197 ALA A C 1
ATOM 1651 O O . ALA A 1 197 ? 6.720 0.998 -12.772 1.00 98.81 197 ALA A O 1
ATOM 1652 N N . PHE A 1 198 ? 5.264 0.043 -11.358 1.00 98.69 198 PHE A N 1
ATOM 1653 C CA . PHE A 1 198 ? 4.171 0.961 -11.677 1.00 98.69 198 PHE A CA 1
ATOM 1654 C C . PHE A 1 198 ? 4.435 2.360 -11.103 1.00 98.69 198 PHE A C 1
ATOM 1656 O O . PHE A 1 198 ? 4.225 3.348 -11.797 1.00 98.69 198 PHE A O 1
ATOM 1663 N N . GLU A 1 199 ? 4.959 2.457 -9.882 1.00 98.44 199 GLU A N 1
ATOM 1664 C CA . GLU A 1 199 ? 5.335 3.724 -9.249 1.00 98.44 199 GLU A CA 1
ATOM 1665 C C . GLU A 1 199 ? 6.404 4.464 -10.068 1.00 98.44 199 GLU A C 1
ATOM 1667 O O . GLU A 1 199 ? 6.283 5.666 -10.293 1.00 98.44 199 GLU A O 1
ATOM 1672 N N . ALA A 1 200 ? 7.386 3.746 -10.622 1.00 98.69 200 ALA A N 1
ATOM 1673 C CA . ALA A 1 200 ? 8.349 4.319 -11.560 1.00 98.69 200 ALA A CA 1
ATOM 1674 C C . ALA A 1 200 ? 7.672 4.889 -12.823 1.00 98.69 200 ALA A C 1
ATOM 1676 O O . ALA A 1 200 ? 8.015 5.983 -13.266 1.00 98.69 200 ALA A O 1
ATOM 1677 N N . TYR A 1 201 ? 6.674 4.190 -13.376 1.00 98.62 201 TYR A N 1
ATOM 1678 C CA . TYR A 1 201 ? 5.869 4.702 -14.492 1.00 98.62 201 TYR A CA 1
ATOM 1679 C C . TYR A 1 201 ? 5.023 5.921 -14.094 1.00 98.62 201 TYR A C 1
ATOM 1681 O O . TYR A 1 201 ? 4.947 6.893 -14.838 1.00 98.62 201 TYR A O 1
ATOM 1689 N N . TYR A 1 202 ? 4.431 5.919 -12.902 1.00 98.31 202 TYR A N 1
ATOM 1690 C CA . TYR A 1 202 ? 3.717 7.080 -12.378 1.00 98.31 202 TYR A CA 1
ATOM 1691 C C . TYR A 1 202 ? 4.644 8.299 -12.241 1.00 98.31 202 TYR A C 1
ATOM 1693 O O . TYR A 1 202 ? 4.269 9.405 -12.630 1.00 98.31 202 TYR A O 1
ATOM 1701 N N . ILE A 1 203 ? 5.871 8.107 -11.747 1.00 98.31 203 ILE A N 1
ATOM 1702 C CA . ILE A 1 203 ? 6.889 9.164 -11.652 1.00 98.31 203 ILE A CA 1
ATOM 1703 C C . ILE A 1 203 ? 7.287 9.669 -13.043 1.00 98.31 203 ILE A C 1
ATOM 1705 O O . ILE A 1 203 ? 7.380 10.880 -13.223 1.00 98.31 203 ILE A O 1
ATOM 1709 N N . LEU A 1 204 ? 7.466 8.784 -14.030 1.00 98.38 204 LEU A N 1
ATOM 1710 C CA . LEU A 1 204 ? 7.737 9.181 -15.417 1.00 98.38 204 LEU A CA 1
ATOM 1711 C C . LEU A 1 204 ? 6.654 10.134 -15.949 1.00 98.38 204 LEU A C 1
ATOM 1713 O O . LEU A 1 204 ? 6.978 11.166 -16.530 1.00 98.38 204 LEU A O 1
ATOM 1717 N N . GLU A 1 205 ? 5.380 9.793 -15.741 1.00 97.88 205 GLU A N 1
ATOM 1718 C CA . GLU A 1 205 ? 4.243 10.536 -16.302 1.00 97.88 205 GLU A CA 1
ATOM 1719 C C . GLU A 1 205 ? 3.909 11.829 -15.543 1.00 97.88 205 GLU A C 1
ATOM 1721 O O . GLU A 1 205 ? 3.287 12.732 -16.102 1.00 97.88 205 GLU A O 1
ATOM 1726 N N . THR A 1 206 ? 4.280 11.925 -14.263 1.00 96.50 206 THR A N 1
ATOM 1727 C CA . THR A 1 206 ? 3.939 13.076 -13.402 1.00 96.50 206 THR A CA 1
ATOM 1728 C C . THR A 1 206 ? 5.117 13.991 -13.097 1.00 96.50 206 THR A C 1
ATOM 1730 O O . THR A 1 206 ? 4.915 15.130 -12.675 1.00 96.50 206 THR A O 1
ATOM 1733 N N . GLN A 1 207 ? 6.337 13.506 -13.303 1.00 95.94 207 GLN A N 1
ATOM 1734 C CA . GLN A 1 207 ? 7.575 14.241 -13.096 1.00 95.94 207 GLN A CA 1
ATOM 1735 C C . GLN A 1 207 ? 8.402 14.164 -14.379 1.00 95.94 207 GLN A C 1
ATOM 1737 O O . GLN A 1 207 ? 8.129 14.885 -15.337 1.00 95.94 207 GLN A O 1
ATOM 1742 N N . ASP A 1 208 ? 9.415 13.301 -14.410 1.00 98.06 208 ASP A N 1
ATOM 1743 C CA . ASP A 1 208 ? 10.357 13.202 -15.511 1.00 98.06 208 ASP A CA 1
ATOM 1744 C C . ASP A 1 208 ? 11.070 11.839 -15.524 1.00 98.06 208 ASP A C 1
ATOM 1746 O O . ASP A 1 208 ? 11.089 11.097 -14.536 1.00 98.06 208 ASP A O 1
ATOM 1750 N N . ASN A 1 209 ? 11.697 11.525 -16.660 1.00 97.94 209 ASN A N 1
ATOM 1751 C CA . ASN A 1 209 ? 12.412 10.266 -16.862 1.00 97.94 209 ASN A CA 1
ATOM 1752 C C . ASN A 1 209 ? 13.597 10.078 -15.899 1.00 97.94 209 ASN A C 1
ATOM 1754 O O . ASN A 1 209 ? 13.821 8.971 -15.422 1.00 97.94 209 ASN A O 1
ATOM 1758 N N . GLN A 1 210 ? 14.334 11.143 -15.570 1.00 98.44 210 GLN A N 1
ATOM 1759 C CA . GLN A 1 210 ? 15.487 11.050 -14.670 1.00 98.44 210 GLN A CA 1
ATOM 1760 C C . GLN A 1 210 ? 15.046 10.687 -13.245 1.00 98.44 210 GLN A C 1
ATOM 1762 O O . GLN A 1 210 ? 15.720 9.937 -12.541 1.00 98.44 210 GLN A O 1
ATOM 1767 N N . SER A 1 211 ? 13.909 11.216 -12.799 1.00 98.50 211 SER A N 1
ATOM 1768 C CA . SER A 1 211 ? 13.309 10.897 -11.506 1.00 98.50 211 SER A CA 1
ATOM 1769 C C . SER A 1 211 ? 12.823 9.446 -11.453 1.00 98.50 211 SER A C 1
ATOM 1771 O O . SER A 1 211 ? 13.057 8.778 -10.445 1.00 98.50 211 SER A O 1
ATOM 1773 N N . ALA A 1 212 ? 12.245 8.929 -12.542 1.00 98.56 212 ALA A N 1
ATOM 1774 C CA . ALA A 1 212 ? 11.871 7.519 -12.651 1.00 98.56 212 ALA A CA 1
ATOM 1775 C C . ALA A 1 212 ? 13.100 6.591 -12.623 1.00 98.56 212 ALA A C 1
ATOM 1777 O O . ALA A 1 212 ? 13.117 5.623 -11.865 1.00 98.56 212 ALA A O 1
ATOM 1778 N N . GLU A 1 213 ? 14.156 6.912 -13.376 1.00 98.44 213 GLU A N 1
ATOM 1779 C CA . GLU A 1 213 ? 15.415 6.149 -13.389 1.00 98.44 213 GLU A CA 1
ATOM 1780 C C . GLU A 1 213 ? 16.069 6.109 -12.003 1.00 98.44 213 GLU A C 1
ATOM 1782 O O . GLU A 1 213 ? 16.338 5.026 -11.484 1.00 98.44 213 GLU A O 1
ATOM 1787 N N . ARG A 1 214 ? 16.221 7.267 -11.343 1.00 98.62 214 ARG A N 1
ATOM 1788 C CA . ARG A 1 214 ? 16.740 7.338 -9.965 1.00 98.62 214 ARG A CA 1
ATOM 1789 C C . ARG A 1 214 ? 15.895 6.527 -8.987 1.00 98.62 214 ARG A C 1
ATOM 1791 O O . ARG A 1 214 ? 16.430 5.905 -8.072 1.00 98.62 214 ARG A O 1
ATOM 1798 N N . PHE A 1 215 ? 14.571 6.557 -9.138 1.00 98.56 215 PHE A N 1
ATOM 1799 C CA . PHE A 1 215 ? 13.683 5.764 -8.297 1.00 98.56 215 PHE A CA 1
ATOM 1800 C C . PHE A 1 215 ? 13.943 4.266 -8.486 1.00 98.56 215 PHE A C 1
ATOM 1802 O O . PHE A 1 215 ? 14.121 3.565 -7.492 1.00 98.56 215 PHE A O 1
ATOM 1809 N N . ILE A 1 216 ? 14.027 3.788 -9.732 1.00 98.69 216 ILE A N 1
ATOM 1810 C CA . ILE A 1 216 ? 14.329 2.385 -10.051 1.00 98.69 216 ILE A CA 1
ATOM 1811 C C . ILE A 1 216 ? 15.676 1.980 -9.448 1.00 98.69 216 ILE A C 1
ATOM 1813 O O . ILE A 1 216 ? 15.726 0.995 -8.716 1.00 98.69 216 ILE A O 1
ATOM 1817 N N . GLU A 1 217 ? 16.735 2.762 -9.674 1.00 98.50 217 GLU A N 1
ATOM 1818 C CA . GLU A 1 217 ? 18.071 2.504 -9.118 1.00 98.50 217 GLU A CA 1
ATOM 1819 C C . GLU A 1 217 ? 18.034 2.366 -7.589 1.00 98.50 217 GLU A C 1
ATOM 1821 O O . GLU A 1 217 ? 18.608 1.431 -7.025 1.00 98.50 217 GLU A O 1
ATOM 1826 N N . ASN A 1 218 ? 17.294 3.247 -6.909 1.00 98.31 218 ASN A N 1
ATOM 1827 C CA . ASN A 1 218 ? 17.111 3.168 -5.463 1.00 98.31 218 ASN A CA 1
ATOM 1828 C C . ASN A 1 218 ? 16.387 1.877 -5.047 1.00 98.31 218 ASN A C 1
ATOM 1830 O O . ASN A 1 218 ? 16.845 1.209 -4.120 1.00 98.31 218 ASN A O 1
ATOM 1834 N N . GLN A 1 219 ? 15.305 1.479 -5.728 1.00 98.25 219 GLN A N 1
ATOM 1835 C CA . GLN A 1 219 ? 14.595 0.229 -5.411 1.00 98.25 219 GLN A CA 1
ATOM 1836 C C . GLN A 1 219 ? 15.479 -1.003 -5.638 1.00 98.25 219 GLN A C 1
ATOM 1838 O O . GLN A 1 219 ? 15.531 -1.906 -4.798 1.00 98.25 219 GLN A O 1
ATOM 1843 N N . GLU A 1 220 ? 16.221 -1.034 -6.743 1.00 98.19 220 GLU A N 1
ATOM 1844 C CA . GLU A 1 220 ? 17.131 -2.134 -7.054 1.00 98.19 220 GLU A CA 1
ATOM 1845 C C . GLU A 1 220 ? 18.263 -2.231 -6.022 1.00 98.19 220 GLU A C 1
ATOM 1847 O O . GLU A 1 220 ? 18.585 -3.336 -5.578 1.00 98.19 220 GLU A O 1
ATOM 1852 N N . SER A 1 221 ? 18.784 -1.092 -5.545 1.00 97.31 221 SER A N 1
ATOM 1853 C CA . SER A 1 221 ? 19.792 -1.040 -4.474 1.00 97.31 221 SER A CA 1
ATOM 1854 C C . SER A 1 221 ? 19.291 -1.590 -3.131 1.00 97.31 221 SER A C 1
ATOM 1856 O O . SER A 1 221 ? 20.079 -2.126 -2.350 1.00 97.31 221 SER A O 1
ATOM 1858 N N . LEU A 1 222 ? 17.978 -1.524 -2.878 1.00 96.31 222 LEU A N 1
ATOM 1859 C CA . LEU A 1 222 ? 17.340 -2.112 -1.696 1.00 96.31 222 LEU A CA 1
ATOM 1860 C C . LEU A 1 222 ? 17.106 -3.623 -1.842 1.00 96.31 222 LEU A C 1
ATOM 1862 O O . LEU A 1 222 ? 16.749 -4.276 -0.867 1.00 96.31 222 LEU A O 1
ATOM 1866 N N . GLY A 1 223 ? 17.334 -4.196 -3.029 1.00 96.88 223 GLY A N 1
ATOM 1867 C CA . GLY A 1 223 ? 17.170 -5.621 -3.333 1.00 96.88 223 GLY A CA 1
ATOM 1868 C C . GLY A 1 223 ? 15.942 -5.954 -4.188 1.00 96.88 223 GLY A C 1
ATOM 1869 O O . GLY A 1 223 ? 15.753 -7.116 -4.561 1.00 96.88 223 GLY A O 1
ATOM 1870 N N . LEU A 1 224 ? 15.140 -4.965 -4.590 1.00 97.31 224 LEU A N 1
ATOM 1871 C CA . LEU A 1 224 ? 14.063 -5.127 -5.577 1.00 97.31 224 LEU A CA 1
ATOM 1872 C C . LEU A 1 224 ? 14.627 -5.087 -7.012 1.00 97.31 224 LEU A C 1
ATOM 1874 O O . LEU A 1 224 ? 14.149 -4.360 -7.877 1.00 97.31 224 LEU A O 1
ATOM 1878 N N . TYR A 1 225 ? 15.667 -5.885 -7.271 1.00 97.81 225 TYR A N 1
ATOM 1879 C CA . TYR A 1 225 ? 16.483 -5.863 -8.494 1.00 97.81 225 TYR A CA 1
ATOM 1880 C C . TYR A 1 225 ? 15.734 -6.234 -9.795 1.00 97.81 225 TYR A C 1
ATOM 1882 O O . TYR A 1 225 ? 16.318 -6.227 -10.878 1.00 97.81 225 TYR A O 1
ATOM 1890 N N . LEU A 1 226 ? 14.455 -6.612 -9.709 1.00 98.06 226 LEU A N 1
ATOM 1891 C CA . LEU A 1 226 ? 13.599 -6.890 -10.865 1.00 98.06 226 LEU A CA 1
ATOM 1892 C C . LEU A 1 226 ? 12.749 -5.694 -11.304 1.00 98.06 226 LEU A C 1
ATOM 1894 O O . LEU A 1 226 ? 12.142 -5.765 -12.376 1.00 98.06 226 LEU A O 1
ATOM 1898 N N . VAL A 1 227 ? 12.720 -4.604 -10.531 1.00 98.62 227 VAL A N 1
ATOM 1899 C CA . VAL A 1 227 ? 11.872 -3.435 -10.808 1.00 98.62 227 VAL A CA 1
ATOM 1900 C C . VAL A 1 227 ? 12.156 -2.853 -12.189 1.00 98.62 227 VAL A C 1
ATOM 1902 O O . VAL A 1 227 ? 11.213 -2.690 -12.963 1.00 98.62 227 VAL A O 1
ATOM 1905 N N . GLY A 1 228 ? 13.421 -2.639 -12.568 1.00 98.56 228 GLY A N 1
ATOM 1906 C CA . GLY A 1 228 ? 13.760 -2.104 -13.888 1.00 98.56 228 GLY A CA 1
ATOM 1907 C C . GLY A 1 228 ? 13.336 -3.020 -15.039 1.00 98.56 228 GLY A C 1
ATOM 1908 O O . GLY A 1 228 ? 12.897 -2.552 -16.091 1.00 98.56 228 GLY A O 1
ATOM 1909 N N . ARG A 1 229 ? 13.383 -4.347 -14.848 1.00 98.19 229 ARG A N 1
ATOM 1910 C CA . ARG A 1 229 ? 12.924 -5.312 -15.866 1.00 98.19 229 ARG A CA 1
ATOM 1911 C C . ARG A 1 229 ? 11.413 -5.262 -16.057 1.00 98.19 229 ARG A C 1
ATOM 1913 O O . ARG A 1 229 ? 10.951 -5.258 -17.197 1.00 98.19 229 ARG A O 1
ATOM 1920 N N . VAL A 1 230 ? 10.655 -5.219 -14.963 1.00 98.38 230 VAL A N 1
ATOM 1921 C CA . VAL A 1 230 ? 9.189 -5.130 -15.013 1.00 98.38 230 VAL A CA 1
ATOM 1922 C C . VAL A 1 230 ? 8.749 -3.781 -15.579 1.00 98.38 230 VAL A C 1
ATOM 1924 O O . VAL A 1 230 ? 7.894 -3.745 -16.458 1.00 98.38 230 VAL A O 1
ATOM 1927 N N . TYR A 1 231 ? 9.390 -2.688 -15.164 1.00 98.75 231 TYR A N 1
ATOM 1928 C CA . TYR A 1 231 ? 9.157 -1.353 -15.715 1.00 98.75 231 TYR A CA 1
ATOM 1929 C C . TYR A 1 231 ? 9.365 -1.317 -17.236 1.00 98.75 231 TYR A C 1
ATOM 1931 O O . TYR A 1 231 ? 8.501 -0.859 -17.984 1.00 98.75 231 TYR A O 1
ATOM 1939 N N . ASN A 1 232 ? 10.464 -1.897 -17.727 1.00 98.44 232 ASN A N 1
ATOM 1940 C CA . ASN A 1 232 ? 10.710 -1.999 -19.164 1.00 98.44 232 ASN A CA 1
ATOM 1941 C C . ASN A 1 232 ? 9.647 -2.840 -19.882 1.00 98.44 232 ASN A C 1
ATOM 1943 O O . ASN A 1 232 ? 9.215 -2.470 -20.976 1.00 98.44 232 ASN A O 1
ATOM 1947 N N . ALA A 1 233 ? 9.185 -3.942 -19.284 1.00 97.56 233 ALA A N 1
ATOM 1948 C CA . ALA A 1 233 ? 8.084 -4.729 -19.837 1.00 97.56 233 ALA A CA 1
ATOM 1949 C C . ALA A 1 233 ? 6.774 -3.920 -19.895 1.00 97.56 233 ALA A C 1
ATOM 1951 O O . ALA A 1 233 ? 6.038 -4.019 -20.881 1.00 97.56 233 ALA A O 1
ATOM 1952 N N . TYR A 1 234 ? 6.514 -3.061 -18.900 1.00 97.31 234 TYR A N 1
ATOM 1953 C CA . TYR A 1 234 ? 5.375 -2.149 -18.940 1.00 97.31 234 TYR A CA 1
ATOM 1954 C C . TYR A 1 234 ? 5.437 -1.200 -20.143 1.00 97.31 234 TYR A C 1
ATOM 1956 O O . TYR A 1 234 ? 4.467 -1.100 -20.896 1.00 97.31 234 TYR A O 1
ATOM 1964 N N . LEU A 1 235 ? 6.581 -0.552 -20.371 1.00 96.88 235 LEU A N 1
ATOM 1965 C CA . LEU A 1 235 ? 6.747 0.430 -21.449 1.00 96.88 235 LEU A CA 1
ATOM 1966 C C . LEU A 1 235 ? 6.798 -0.182 -22.853 1.00 96.88 235 LEU A C 1
ATOM 1968 O O . LEU A 1 235 ? 6.283 0.391 -23.818 1.00 96.88 235 LEU A O 1
ATOM 1972 N N . THR A 1 236 ? 7.476 -1.319 -22.992 1.00 96.69 236 THR A N 1
ATOM 1973 C CA . THR A 1 236 ? 7.811 -1.881 -24.309 1.00 96.69 236 THR A CA 1
ATOM 1974 C C . THR A 1 236 ? 6.792 -2.890 -24.819 1.00 96.69 236 THR A C 1
ATOM 1976 O O . THR A 1 236 ? 6.700 -3.063 -26.035 1.00 96.69 236 THR A O 1
ATOM 1979 N N . ASP A 1 237 ? 6.004 -3.501 -23.931 1.00 95.31 237 ASP A N 1
ATOM 1980 C CA . ASP A 1 237 ? 4.985 -4.485 -24.296 1.00 95.31 237 ASP A CA 1
ATOM 1981 C C . ASP A 1 237 ? 3.602 -4.104 -23.761 1.00 95.31 237 ASP A C 1
ATOM 1983 O O . ASP A 1 237 ? 2.706 -3.816 -24.556 1.00 95.31 237 ASP A O 1
ATOM 1987 N N . TYR A 1 238 ? 3.421 -4.041 -22.437 1.00 95.44 238 TYR A N 1
ATOM 1988 C CA . TYR A 1 238 ? 2.090 -3.888 -21.835 1.00 95.44 238 TYR A CA 1
ATOM 1989 C C . TYR A 1 238 ? 1.339 -2.660 -22.354 1.00 95.44 238 TYR A C 1
ATOM 1991 O O . TYR A 1 238 ? 0.232 -2.798 -22.864 1.00 95.44 238 TYR A O 1
ATOM 1999 N N . LEU A 1 239 ? 1.938 -1.468 -22.276 1.00 93.62 239 LEU A N 1
ATOM 2000 C CA . LEU A 1 239 ? 1.279 -0.225 -22.685 1.00 93.62 239 LEU A CA 1
ATOM 2001 C C . LEU A 1 239 ? 1.022 -0.166 -24.195 1.00 93.62 239 LEU A C 1
ATOM 2003 O O . LEU A 1 239 ? 0.018 0.403 -24.620 1.00 93.62 239 LEU A O 1
ATOM 2007 N N . ARG A 1 240 ? 1.889 -0.779 -25.009 1.00 92.81 240 ARG A N 1
ATOM 2008 C CA . ARG A 1 240 ? 1.747 -0.812 -26.476 1.00 92.81 240 ARG A CA 1
ATOM 2009 C C . ARG A 1 240 ? 0.687 -1.800 -26.942 1.00 92.81 240 ARG A C 1
ATOM 2011 O O . ARG A 1 240 ? 0.040 -1.568 -27.956 1.00 92.81 240 ARG A O 1
ATOM 2018 N N . ASN A 1 241 ? 0.510 -2.882 -26.194 1.00 91.12 241 ASN A N 1
ATOM 2019 C CA . ASN A 1 241 ? -0.411 -3.968 -26.502 1.00 91.12 241 ASN A CA 1
ATOM 2020 C C . ASN A 1 241 ? -1.537 -4.051 -25.469 1.00 91.12 241 ASN A C 1
ATOM 2022 O O . ASN A 1 241 ? -2.081 -5.126 -25.233 1.00 91.12 241 ASN A O 1
ATOM 2026 N N . ARG A 1 242 ? -1.892 -2.933 -24.829 1.00 86.81 242 ARG A N 1
ATOM 2027 C CA . ARG A 1 242 ? -2.769 -2.932 -23.653 1.00 86.81 242 ARG A CA 1
ATOM 2028 C C . ARG A 1 242 ? -4.107 -3.615 -23.918 1.00 86.81 242 ARG A C 1
ATOM 2030 O O . ARG A 1 242 ? -4.539 -4.431 -23.112 1.00 86.81 242 ARG A O 1
ATOM 2037 N N . ASP A 1 243 ? -4.699 -3.382 -25.086 1.00 85.38 243 ASP A N 1
ATOM 2038 C CA . ASP A 1 243 ? -5.968 -3.996 -25.500 1.00 85.38 243 ASP A CA 1
ATOM 2039 C C . ASP A 1 243 ? -5.926 -5.535 -25.557 1.00 85.38 243 ASP A C 1
ATOM 2041 O O . ASP A 1 243 ? -6.964 -6.179 -25.431 1.00 85.38 243 ASP A O 1
ATOM 2045 N N . LYS A 1 244 ? -4.739 -6.140 -25.706 1.00 86.50 244 LYS A N 1
ATOM 2046 C CA . LYS A 1 244 ? -4.535 -7.598 -25.641 1.00 86.50 244 LYS A CA 1
ATOM 2047 C C . LYS A 1 244 ? -4.623 -8.130 -24.209 1.00 86.50 244 LYS A C 1
ATOM 2049 O O . LYS A 1 244 ? -4.998 -9.283 -24.010 1.00 86.50 244 LYS A O 1
ATOM 2054 N N . TYR A 1 245 ? -4.222 -7.321 -23.233 1.00 82.38 245 TYR A N 1
ATOM 2055 C CA . TYR A 1 245 ? -4.108 -7.715 -21.829 1.00 82.38 245 TYR A CA 1
ATOM 2056 C C . TYR A 1 245 ? -5.340 -7.342 -21.002 1.00 82.38 245 TYR A C 1
ATOM 2058 O O . TYR A 1 245 ? -5.552 -7.908 -19.932 1.00 82.38 245 TYR A O 1
ATOM 2066 N N . LEU A 1 246 ? -6.170 -6.417 -21.491 1.00 76.38 246 LEU A N 1
ATOM 2067 C CA . LEU A 1 246 ? -7.439 -6.095 -20.853 1.00 76.38 246 LEU A CA 1
ATOM 2068 C C . LEU A 1 246 ? -8.496 -7.158 -21.175 1.00 76.38 246 LEU A C 1
ATOM 2070 O O . LEU A 1 246 ? -8.574 -7.624 -22.316 1.00 76.38 246 LEU A O 1
ATOM 2074 N N . PRO A 1 247 ? -9.362 -7.526 -20.213 1.00 58.78 247 PRO A N 1
ATOM 2075 C CA . PRO A 1 247 ? -10.503 -8.365 -20.523 1.00 58.78 247 PRO A CA 1
ATOM 2076 C C . PRO A 1 247 ? -11.332 -7.696 -21.624 1.00 58.78 247 PRO A C 1
ATOM 2078 O O . PRO A 1 247 ? -11.663 -6.510 -21.535 1.00 58.78 247 PRO A O 1
ATOM 2081 N N . SER A 1 248 ? -11.695 -8.457 -22.661 1.00 52.88 248 SER A N 1
ATOM 2082 C CA . SER A 1 248 ? -12.668 -7.976 -23.645 1.00 52.88 248 SER A CA 1
ATOM 2083 C C . SER A 1 248 ? -13.917 -7.474 -22.905 1.00 52.88 248 SER A C 1
ATOM 2085 O O . SER A 1 248 ? -14.368 -8.110 -21.949 1.00 52.88 248 SER A O 1
ATOM 2087 N N . ARG A 1 249 ? -14.494 -6.340 -23.334 1.00 46.44 249 ARG A N 1
ATOM 2088 C CA . ARG A 1 249 ? -15.680 -5.725 -22.693 1.00 46.44 249 ARG A CA 1
ATOM 2089 C C . ARG A 1 249 ? -16.840 -6.714 -22.453 1.00 46.44 249 ARG A C 1
ATOM 2091 O O . ARG A 1 249 ? -17.662 -6.465 -21.580 1.00 46.44 249 ARG A O 1
ATOM 2098 N N . ALA A 1 250 ? -16.881 -7.831 -23.184 1.00 34.84 250 ALA A N 1
ATOM 2099 C CA . ALA A 1 250 ? -17.859 -8.907 -23.037 1.00 34.84 250 ALA A CA 1
ATOM 2100 C C . ALA A 1 250 ? -17.717 -9.737 -21.741 1.00 34.84 250 ALA A C 1
ATOM 2102 O O . ALA A 1 250 ? -18.711 -10.255 -21.243 1.00 34.84 250 ALA A O 1
ATOM 2103 N N . LEU A 1 251 ? -16.517 -9.858 -21.159 1.00 36.59 251 LEU A N 1
ATOM 2104 C CA . LEU A 1 251 ? -16.300 -10.652 -19.938 1.00 36.59 251 LEU A CA 1
ATOM 2105 C C . LEU A 1 251 ? -16.634 -9.883 -18.650 1.00 36.59 251 LEU A C 1
ATOM 2107 O O . LEU A 1 251 ? -16.967 -10.500 -17.641 1.00 36.59 251 LEU A O 1
ATOM 2111 N N . CYS A 1 252 ? -16.610 -8.547 -18.683 1.00 38.28 252 CYS A N 1
ATOM 2112 C CA . CYS A 1 252 ? -16.940 -7.710 -17.523 1.00 38.28 252 CYS A CA 1
ATOM 2113 C C . CYS A 1 252 ? -18.445 -7.644 -17.211 1.00 38.28 252 CYS A C 1
ATOM 2115 O O . CYS A 1 252 ? -18.804 -7.236 -16.109 1.00 38.28 252 CYS A O 1
ATOM 2117 N N . GLN A 1 253 ? -19.322 -8.033 -18.145 1.00 34.41 253 GLN A N 1
ATOM 2118 C CA . GLN A 1 253 ? -20.768 -8.101 -17.894 1.00 34.41 253 GLN A CA 1
ATOM 2119 C C . GLN A 1 253 ? -21.186 -9.413 -17.211 1.00 34.41 253 GLN A C 1
ATOM 2121 O O . GLN A 1 253 ? -22.124 -9.408 -16.427 1.00 34.41 253 GLN A O 1
ATOM 2126 N N . ASN A 1 254 ? -20.454 -10.512 -17.420 1.00 33.38 254 ASN A N 1
ATOM 2127 C CA . ASN A 1 254 ? -20.878 -11.839 -16.955 1.00 33.38 254 ASN A CA 1
ATOM 2128 C C . ASN A 1 254 ? -20.346 -12.241 -15.566 1.00 33.38 254 ASN A C 1
ATOM 2130 O O . ASN A 1 254 ? -20.774 -13.259 -15.029 1.00 33.38 254 ASN A O 1
ATOM 2134 N N . SER A 1 255 ? -19.433 -11.473 -14.961 1.00 32.66 255 SER A N 1
ATOM 2135 C CA . SER A 1 255 ? -18.899 -11.762 -13.617 1.00 32.66 255 SER A CA 1
ATOM 2136 C C . SER A 1 255 ? -19.623 -11.032 -12.478 1.00 32.66 255 SER A C 1
ATOM 2138 O O . SER A 1 255 ? -19.324 -11.284 -11.311 1.00 32.66 255 SER A O 1
ATOM 2140 N N . GLN A 1 256 ? -20.582 -10.150 -12.792 1.00 36.94 256 GLN A N 1
ATOM 2141 C CA . GLN A 1 256 ? -21.381 -9.434 -11.788 1.00 36.94 256 GLN A CA 1
ATOM 2142 C C . GLN A 1 256 ? -22.591 -10.241 -11.280 1.00 36.94 256 GLN A C 1
ATOM 2144 O O . GLN A 1 256 ? -23.039 -9.994 -10.163 1.00 36.94 256 GLN A O 1
ATOM 2149 N N . ASP A 1 257 ? -23.042 -11.264 -12.018 1.00 33.84 257 ASP A N 1
ATOM 2150 C CA . ASP A 1 257 ? -24.290 -11.986 -11.711 1.00 33.84 257 ASP A CA 1
ATOM 2151 C C . ASP A 1 257 ? -24.097 -13.381 -11.082 1.00 33.84 257 ASP A C 1
ATOM 2153 O O . ASP A 1 257 ? -25.048 -13.971 -10.570 1.00 33.84 257 ASP A O 1
ATOM 2157 N N . SER A 1 258 ? -22.875 -13.925 -11.034 1.00 29.53 258 SER A N 1
ATOM 2158 C CA . SER A 1 258 ? -22.649 -15.308 -10.575 1.00 29.53 258 SER A CA 1
ATOM 2159 C C . SER A 1 258 ? -22.497 -15.487 -9.055 1.00 29.53 258 SER A C 1
ATOM 2161 O O . SER A 1 258 ? -22.240 -16.599 -8.603 1.00 29.53 258 SER A O 1
ATOM 2163 N N . TRP A 1 259 ? -22.655 -14.428 -8.253 1.00 29.28 259 TRP A N 1
ATOM 2164 C CA . TRP A 1 259 ? -22.590 -14.498 -6.779 1.00 29.28 259 TRP A CA 1
ATOM 2165 C C . TRP A 1 259 ? -23.910 -14.142 -6.076 1.00 29.28 259 TRP A C 1
ATOM 2167 O O . TRP A 1 259 ? -23.974 -14.144 -4.848 1.00 29.28 259 TRP A O 1
ATOM 2177 N N . ILE A 1 260 ? -24.986 -13.897 -6.836 1.00 32.12 260 ILE A N 1
ATOM 2178 C CA . ILE A 1 260 ? -26.335 -13.627 -6.314 1.00 32.12 260 ILE A CA 1
ATOM 2179 C C . 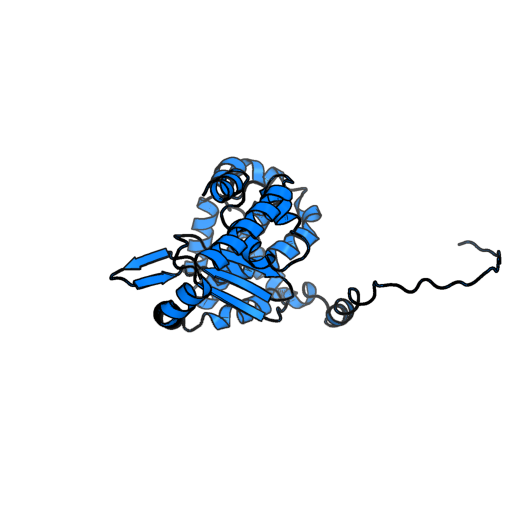ILE A 1 260 ? -27.320 -14.648 -6.902 1.00 32.12 260 ILE A C 1
ATOM 2181 O O . ILE A 1 260 ? -28.191 -14.321 -7.695 1.00 32.12 260 ILE A O 1
ATOM 2185 N N . SER A 1 261 ? -27.166 -15.924 -6.553 1.00 30.50 261 SER A N 1
ATOM 2186 C CA . SER A 1 261 ? -28.264 -16.912 -6.563 1.00 30.50 261 SER A CA 1
ATOM 2187 C C . SER A 1 261 ? -27.783 -18.226 -5.949 1.00 30.50 261 SER A C 1
ATOM 2189 O O . SER A 1 261 ? -27.568 -19.231 -6.617 1.00 30.50 261 SER A O 1
ATOM 2191 N N . GLY A 1 262 ? -27.579 -18.208 -4.635 1.00 30.38 262 GLY A N 1
ATOM 2192 C CA . GLY A 1 262 ? -27.124 -19.370 -3.879 1.00 30.38 262 GLY A CA 1
ATOM 2193 C C . GLY A 1 262 ? -27.837 -19.521 -2.544 1.00 30.38 262 GLY A C 1
ATOM 2194 O O . GLY A 1 262 ? -27.172 -19.766 -1.548 1.00 30.38 262 GLY A O 1
ATOM 2195 N N . THR A 1 263 ? -29.162 -19.357 -2.504 1.00 28.77 263 THR A N 1
ATOM 2196 C CA . THR A 1 263 ? -29.984 -19.761 -1.353 1.00 28.77 263 THR A CA 1
ATOM 2197 C C . THR A 1 263 ? -31.311 -20.377 -1.802 1.00 28.77 263 THR A C 1
ATOM 2199 O O . THR A 1 263 ? -32.210 -19.711 -2.302 1.00 28.77 263 THR A O 1
ATOM 2202 N N . GLU A 1 264 ? -31.360 -21.696 -1.614 1.00 27.70 264 GLU A N 1
ATOM 2203 C CA . GLU A 1 264 ? -32.493 -22.541 -1.226 1.00 27.70 264 GLU A CA 1
ATOM 2204 C C . GLU A 1 264 ? -33.850 -22.402 -1.936 1.00 27.70 264 GLU A C 1
ATOM 2206 O O . GLU A 1 264 ? -34.642 -21.486 -1.712 1.00 27.70 264 GLU A O 1
ATOM 2211 N N . ARG A 1 265 ? -34.243 -23.508 -2.582 1.00 27.02 265 ARG A N 1
ATOM 2212 C CA . ARG A 1 265 ? -35.550 -24.098 -2.281 1.00 27.02 265 ARG A CA 1
ATOM 2213 C C . ARG A 1 265 ? -35.507 -25.623 -2.379 1.00 27.02 265 ARG A C 1
ATOM 2215 O O . ARG A 1 265 ? -35.569 -26.201 -3.459 1.00 27.02 265 ARG A O 1
ATOM 2222 N N . ALA A 1 266 ? -35.430 -26.269 -1.219 1.00 29.36 266 ALA A N 1
ATOM 2223 C CA . ALA A 1 266 ? -35.872 -27.642 -1.053 1.00 29.36 266 ALA A CA 1
ATOM 2224 C C . ALA A 1 266 ? -37.403 -27.680 -1.187 1.00 29.36 266 ALA A C 1
ATOM 2226 O O . ALA A 1 266 ? -38.114 -27.008 -0.445 1.00 29.36 266 ALA A O 1
ATOM 2227 N N . SER A 1 267 ? -37.926 -28.442 -2.143 1.00 30.25 267 SER A N 1
ATOM 2228 C CA . SER A 1 267 ? -39.262 -29.049 -2.065 1.00 30.25 267 SER A CA 1
ATOM 2229 C C . SER A 1 267 ? -39.367 -30.180 -3.086 1.00 30.25 267 SER A C 1
ATOM 2231 O O . SER A 1 267 ? -38.696 -30.173 -4.113 1.00 30.25 267 SER A O 1
ATOM 2233 N N . GLY A 1 268 ? -40.122 -31.209 -2.705 1.00 26.00 268 GLY A N 1
ATOM 2234 C CA . GLY A 1 268 ? -40.054 -32.556 -3.255 1.00 26.00 268 GLY A CA 1
ATOM 2235 C C . GLY A 1 268 ? -40.471 -32.704 -4.718 1.00 26.00 268 GLY A C 1
ATOM 2236 O O . GLY A 1 268 ? -41.250 -31.926 -5.259 1.00 26.00 268 GLY A O 1
ATOM 2237 N N . GLY A 1 269 ? -39.980 -33.782 -5.322 1.00 25.38 269 GLY A N 1
ATOM 2238 C CA . GLY A 1 269 ? -40.359 -34.221 -6.658 1.00 25.38 269 GLY A CA 1
ATOM 2239 C C . GLY A 1 269 ? -39.793 -35.607 -6.943 1.00 25.38 269 GLY A C 1
ATOM 2240 O O . GLY A 1 269 ? -38.627 -35.760 -7.282 1.00 25.38 269 GLY A O 1
ATOM 2241 N N . THR A 1 270 ? -40.622 -36.619 -6.733 1.00 26.31 270 THR A N 1
ATOM 2242 C CA . THR A 1 270 ? -40.406 -38.044 -7.009 1.00 26.31 270 THR A CA 1
ATOM 2243 C C . THR A 1 270 ? -40.037 -38.357 -8.466 1.00 26.31 270 THR A C 1
ATOM 2245 O O . THR A 1 270 ? -40.595 -37.768 -9.380 1.00 26.31 270 THR A O 1
ATOM 2248 N N . PHE A 1 271 ? -39.166 -39.365 -8.626 1.00 24.53 271 PHE A N 1
ATOM 2249 C CA . PHE A 1 271 ? -39.073 -40.359 -9.713 1.00 24.53 271 PHE A CA 1
ATOM 2250 C C . PHE A 1 271 ? -39.370 -39.922 -11.166 1.00 24.53 271 PHE A C 1
ATOM 2252 O O . PHE A 1 271 ? -40.521 -39.764 -11.547 1.00 24.53 271 PHE A O 1
ATOM 2259 N N . HIS A 1 272 ? -38.356 -40.011 -12.037 1.00 27.95 272 HIS A N 1
ATOM 2260 C CA . HIS A 1 272 ? -38.382 -40.994 -13.130 1.00 27.95 272 HIS A CA 1
ATOM 2261 C C . HIS A 1 272 ? -36.984 -41.266 -13.705 1.00 27.95 272 HIS A C 1
ATOM 2263 O O . HIS A 1 272 ? -36.236 -40.379 -14.098 1.00 27.95 272 HIS A O 1
ATOM 2269 N N . ARG A 1 273 ? -36.663 -42.559 -13.729 1.00 26.47 273 ARG A N 1
ATOM 2270 C CA . ARG A 1 273 ? -35.537 -43.207 -14.401 1.00 26.47 273 ARG A CA 1
ATOM 2271 C C . ARG A 1 273 ? -35.740 -43.102 -15.919 1.00 26.47 273 ARG A C 1
ATOM 2273 O O . ARG A 1 273 ? -36.801 -43.500 -16.381 1.00 26.47 273 ARG A O 1
ATOM 2280 N N . ASN A 1 274 ? -34.726 -42.674 -16.673 1.00 28.00 274 ASN A N 1
ATOM 2281 C CA . ASN A 1 274 ? -34.551 -43.101 -18.063 1.00 28.00 274 ASN A CA 1
ATOM 2282 C C . ASN A 1 274 ? -33.065 -43.199 -18.430 1.00 28.00 274 ASN A C 1
ATOM 2284 O O . ASN A 1 274 ? -32.294 -42.256 -18.279 1.00 28.00 274 ASN A O 1
ATOM 2288 N N . GLN A 1 275 ? -32.696 -44.406 -18.858 1.00 28.95 275 GLN A N 1
ATOM 2289 C CA . GLN A 1 275 ? -31.454 -44.768 -19.530 1.00 28.95 275 GLN A CA 1
ATOM 2290 C C . GLN A 1 275 ? -31.540 -44.374 -21.008 1.00 28.95 275 GLN A C 1
ATOM 2292 O O . GLN A 1 275 ? -32.606 -44.556 -21.587 1.00 28.95 275 GLN A O 1
ATOM 2297 N N . GLN A 1 276 ? -30.414 -43.944 -21.591 1.00 29.56 276 GLN A N 1
ATOM 2298 C CA . GLN A 1 276 ? -29.872 -44.256 -22.939 1.00 29.56 276 GLN A CA 1
ATOM 2299 C C . GLN A 1 276 ? -28.801 -43.191 -23.275 1.00 29.56 276 GLN A C 1
ATOM 2301 O O . GLN A 1 276 ? -29.069 -42.007 -23.118 1.00 29.56 276 GLN A O 1
ATOM 2306 N N . SER A 1 277 ? -27.506 -43.555 -23.345 1.00 27.98 277 SER A N 1
ATOM 2307 C CA . SER A 1 277 ? -26.729 -43.919 -24.563 1.00 27.98 277 SER A CA 1
ATOM 2308 C C . SER A 1 277 ? -26.521 -42.693 -25.485 1.00 27.98 277 SER A C 1
ATOM 2310 O O . SER A 1 277 ? -27.470 -41.967 -25.711 1.00 27.98 277 SER A O 1
ATOM 2312 N N . GLU A 1 278 ? -25.360 -42.318 -26.034 1.00 30.05 278 GLU A N 1
ATOM 2313 C CA . GLU A 1 278 ? -24.149 -42.998 -26.526 1.00 30.05 278 GLU A CA 1
ATOM 2314 C C . GLU A 1 278 ? -22.977 -41.976 -26.526 1.00 30.05 278 GLU A C 1
ATOM 2316 O O . GLU A 1 278 ? -23.203 -40.779 -26.667 1.00 30.05 278 GLU A O 1
ATOM 2321 N N . ARG A 1 279 ? -21.749 -42.366 -26.152 1.00 31.28 279 ARG A N 1
ATOM 2322 C CA . ARG A 1 279 ? -20.547 -42.440 -27.026 1.00 31.28 279 ARG A CA 1
ATOM 2323 C C . ARG A 1 279 ? -20.460 -41.381 -28.143 1.00 31.28 279 ARG A C 1
ATOM 2325 O O . ARG A 1 279 ? -21.129 -41.536 -29.154 1.00 31.28 279 ARG A O 1
ATOM 2332 N N . PHE A 1 280 ? -19.556 -40.409 -27.999 1.00 38.12 280 PHE A N 1
ATOM 2333 C CA . PHE A 1 280 ? -18.222 -40.353 -28.629 1.00 38.12 280 PHE A CA 1
ATOM 2334 C C . PHE A 1 280 ? -17.313 -39.437 -27.803 1.00 38.12 280 PHE A C 1
ATOM 2336 O O . PHE A 1 280 ? -17.848 -38.480 -27.200 1.00 38.12 280 PHE A O 1
#

Organism: NCBI:txid277988

Foldseek 3Di:
DVLVVLLVVLQCDDQNVVQLVVCLPDPDDDPVNCVRNPNPVVSSVVVSVVVVVCCVVVVVVVVVVVCVVVVVVLVVVQCVVVVCLVCLQVVLCVQLVDHAPEEEEAEDAPAEPDWAWDDDPSYIYTYWYFDDDDPNHTDTDPCSNLRRNLVRQLVVCVVCVVVCVVVQVLCVVCQVLCVVVVQNGSSSLSSNLLSLLVVLVVCCVPPNNVRSVVSLVVCVVSVNVCNVVNNCCSVPPCVVPVVVVHPDPVVVVPVVPPPPDPDDDDDDDDDDDDDDDDDD

InterPro domains:
  IPR032560 Protein of unknown function DUF4932 [PF16286] (43-245)

Sequence (2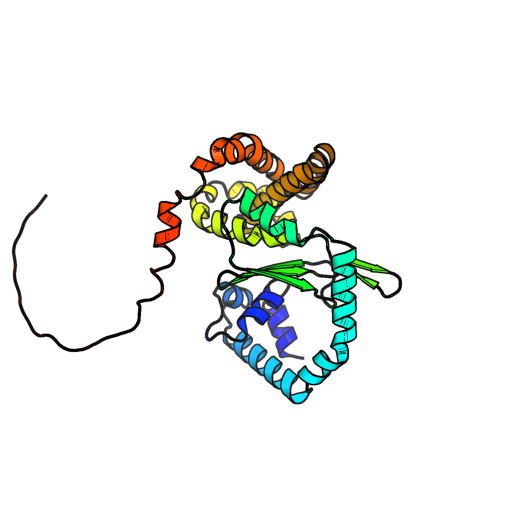80 aa):
MLLARKALRAGLSYDAIPKFALELNFTEWSGYLIGRVHGNKKLLNELAMAIKDFAQDSNFSTFYENHEAFYRVQIRLFLKENPDVFNIPHFEEKFFGEKWKRWVFVLQPLEAYYSYSAWRNNTVYAFLGVCSFSNGTLYYCSASAHELAHSFVNPAVERHYWEFKKYEEMFSPVKNVMTSMGYSSWKTYLDETFVRAFEAYYILETQDNQSAERFIENQESLGLYLVGRVYNAYLTDYLRNRDKYLPSRALCQNSQDSWISGTERASGGTFHRNQQSERF